Protein AF-0000000082643732 (afdb_homodimer)

pLDDT: mean 85.97, std 18.79, range [29.38, 98.81]

Solvent-accessible surface area (backbone atoms only — not comparable to full-atom values): 14417 Å² total; per-residue (Å²): 129,66,30,34,60,78,52,36,47,62,87,67,73,66,43,39,71,84,38,24,42,28,57,53,26,37,48,25,48,77,60,22,42,59,63,36,44,27,34,55,96,58,24,64,66,32,38,35,37,33,56,30,48,31,45,50,21,45,41,62,70,46,56,50,80,37,49,34,75,76,38,38,44,68,83,76,69,67,41,42,48,77,37,39,45,66,56,52,49,49,50,24,42,75,68,54,42,59,64,32,47,21,36,54,98,62,24,64,59,27,38,37,38,52,24,47,48,32,73,67,34,73,78,56,77,61,54,31,47,36,49,30,48,34,49,42,48,54,65,73,68,128,67,29,35,60,80,51,38,46,63,87,68,70,67,44,40,71,84,39,24,43,27,58,53,25,39,48,25,49,76,60,23,43,58,64,36,43,27,34,56,95,59,24,66,65,32,37,35,39,33,57,31,49,30,46,49,20,46,40,62,69,46,57,52,79,35,49,34,76,77,38,39,43,69,83,76,70,66,42,43,46,77,37,38,46,67,58,51,48,48,50,24,42,74,66,55,44,60,63,31,46,22,36,55,96,62,23,64,60,26,39,36,36,52,23,48,47,29,75,66,29,76,74,54,78,62,52,30,48,37,50,32,49,33,50,41,50,54,65,71,67

Organism: NCBI:txid247480

Secondary structure (DSSP, 8-state):
--BGGGT-B-----B-TT-BHHHHHHHHHHHT-SEEEEEETTEEEEEEEHHHIIIIIGGGT--TTSBGGGTSB-----B-TTSBHHHHHHHHHHHT-SEEEEEETTEEEEEEEHHHHHHHHTT-THHHHHHHHHHHHHHH-/--BGGGT-B-----B-TT-BHHHHHHHHHHHT-SEEEEEETTEEEEEEEHHHIIIIIGGGT--TTSBGGGTSB-----B-TTSBHHHHHHHHHHHT-SEEEEEETTEEEEEEEHHHHHHHHTTSTHHHHHHHHHHHHTTT-

Structure (mmCIF, N/CA/C/O backbone):
data_AF-0000000082643732-model_v1
#
loop_
_entity.id
_entity.type
_entity.pdbx_description
1 polymer 'CBS domain-containing protein'
#
loop_
_atom_site.group_PDB
_atom_site.id
_atom_site.type_symbol
_atom_site.label_atom_id
_atom_site.label_alt_id
_atom_site.label_comp_id
_atom_site.label_asym_id
_atom_site.label_entity_id
_atom_site.label_seq_id
_atom_site.pdbx_PDB_ins_code
_atom_site.Cartn_x
_atom_site.Cartn_y
_atom_site.Cartn_z
_atom_site.occupancy
_atom_site.B_iso_or_equiv
_atom_site.auth_seq_id
_atom_site.auth_comp_id
_atom_site.auth_asym_id
_atom_site.auth_atom_id
_atom_site.pdbx_PDB_model_num
ATOM 1 N N . MET A 1 1 ? 25.172 -16.219 -12.594 1 77.12 1 MET A N 1
ATOM 2 C CA . MET A 1 1 ? 24.234 -15.094 -12.445 1 77.12 1 MET A CA 1
ATOM 3 C C . MET A 1 1 ? 23.109 -15.453 -11.5 1 77.12 1 MET A C 1
ATOM 5 O O . MET A 1 1 ? 22.594 -16.578 -11.523 1 77.12 1 MET A O 1
ATOM 9 N N . GLN A 1 2 ? 22.859 -14.688 -10.508 1 91.88 2 GLN A N 1
ATOM 10 C CA . GLN A 1 2 ? 21.828 -15.008 -9.531 1 91.88 2 GLN A CA 1
ATOM 11 C C . GLN A 1 2 ? 20.438 -14.984 -10.164 1 91.88 2 GLN A C 1
ATOM 13 O O . GLN A 1 2 ? 20.156 -14.125 -11 1 91.88 2 GLN A O 1
ATOM 18 N N . THR A 1 3 ? 19.703 -16.031 -9.922 1 96.12 3 THR A N 1
ATOM 19 C CA . THR A 1 3 ? 18.359 -16.125 -10.492 1 96.12 3 THR A CA 1
ATOM 20 C C . THR A 1 3 ? 17.297 -15.867 -9.422 1 96.12 3 THR A C 1
ATOM 22 O O . THR A 1 3 ? 17.609 -15.797 -8.234 1 96.12 3 THR A O 1
ATOM 25 N N . VAL A 1 4 ? 16.062 -15.703 -9.859 1 96.88 4 VAL A N 1
ATOM 26 C CA . VAL A 1 4 ? 14.914 -15.484 -8.977 1 96.88 4 VAL A CA 1
ATOM 27 C C . VAL A 1 4 ? 14.766 -16.672 -8.023 1 96.88 4 VAL A C 1
ATOM 29 O O . VAL A 1 4 ? 14.453 -16.484 -6.844 1 96.88 4 VAL A O 1
ATOM 32 N N . ARG A 1 5 ? 15.07 -17.797 -8.453 1 96.69 5 ARG A N 1
ATOM 33 C CA . ARG A 1 5 ? 14.992 -19.016 -7.645 1 96.69 5 ARG A CA 1
ATOM 34 C C . ARG A 1 5 ? 15.836 -18.875 -6.383 1 96.69 5 ARG A C 1
ATOM 36 O O . ARG A 1 5 ? 15.461 -19.375 -5.32 1 96.69 5 ARG A O 1
ATOM 43 N N . ASP A 1 6 ? 16.906 -18.234 -6.449 1 95.38 6 ASP A N 1
ATOM 44 C CA . ASP A 1 6 ? 17.891 -18.125 -5.371 1 95.38 6 ASP A CA 1
ATOM 45 C C . ASP A 1 6 ? 17.391 -17.188 -4.273 1 95.38 6 ASP A C 1
ATOM 47 O O . ASP A 1 6 ? 17.891 -17.219 -3.146 1 95.38 6 ASP A O 1
ATOM 51 N N . VAL A 1 7 ? 16.391 -16.328 -4.586 1 94.69 7 VAL A N 1
ATOM 52 C CA . VAL A 1 7 ? 16.125 -15.242 -3.652 1 94.69 7 VAL A CA 1
ATOM 53 C C . VAL A 1 7 ? 14.641 -15.195 -3.318 1 94.69 7 VAL A C 1
ATOM 55 O O . VAL A 1 7 ? 14.234 -14.508 -2.377 1 94.69 7 VAL A O 1
ATOM 58 N N . MET A 1 8 ? 13.852 -15.891 -4.023 1 95.06 8 MET A N 1
ATOM 59 C CA . MET A 1 8 ? 12.406 -15.781 -3.857 1 95.06 8 MET A CA 1
ATOM 60 C C . MET A 1 8 ? 11.961 -16.469 -2.57 1 95.06 8 MET A C 1
ATOM 62 O O . MET A 1 8 ? 12.625 -17.391 -2.088 1 95.06 8 MET A O 1
ATOM 66 N N . ALA A 1 9 ? 10.875 -15.961 -2.029 1 94.06 9 ALA A N 1
ATOM 67 C CA . ALA A 1 9 ? 10.172 -16.703 -0.989 1 94.06 9 ALA A CA 1
ATOM 68 C C . ALA A 1 9 ? 9.32 -17.812 -1.59 1 94.06 9 ALA A C 1
ATOM 70 O O . ALA A 1 9 ? 8.695 -17.641 -2.639 1 94.06 9 ALA A O 1
ATOM 71 N N . THR A 1 10 ? 9.289 -18.969 -0.905 1 94.19 10 THR A N 1
ATOM 72 C CA . THR A 1 10 ? 8.555 -20.109 -1.453 1 94.19 10 THR A CA 1
ATOM 73 C C . THR A 1 10 ? 7.324 -20.422 -0.609 1 94.19 10 THR A C 1
ATOM 75 O O . THR A 1 10 ? 6.445 -21.172 -1.036 1 94.19 10 THR A O 1
ATOM 78 N N . ASN A 1 11 ? 7.223 -19.953 0.551 1 91 11 ASN A N 1
ATOM 79 C CA . ASN A 1 11 ? 6.02 -20.078 1.37 1 91 11 ASN A CA 1
ATOM 80 C C . ASN A 1 11 ? 5.047 -18.922 1.118 1 91 11 ASN A C 1
ATOM 82 O O . ASN A 1 11 ? 5.027 -17.953 1.87 1 91 11 ASN A O 1
ATOM 86 N N . VAL A 1 12 ? 4.27 -19.141 0.094 1 92.12 12 VAL A N 1
ATOM 87 C CA . VAL A 1 12 ? 3.406 -18.047 -0.352 1 92.12 12 VAL A CA 1
ATOM 88 C C . VAL A 1 12 ? 1.979 -18.297 0.133 1 92.12 12 VAL A C 1
ATOM 90 O O . VAL A 1 12 ? 1.403 -19.359 -0.114 1 92.12 12 VAL A O 1
ATOM 93 N N . GLU A 1 13 ? 1.481 -17.406 0.856 1 93.25 13 GLU A N 1
ATOM 94 C CA . GLU A 1 13 ? 0.075 -17.453 1.242 1 93.25 13 GLU A CA 1
ATOM 95 C C . GLU A 1 13 ? -0.828 -17.016 0.093 1 93.25 13 GLU A C 1
ATOM 97 O O . GLU A 1 13 ? -0.576 -15.984 -0.544 1 93.25 13 GLU A O 1
ATOM 102 N N . CYS A 1 14 ? -1.792 -17.844 -0.2 1 96.69 14 CYS A N 1
ATOM 103 C CA . CYS A 1 14 ? -2.688 -17.578 -1.32 1 96.69 14 CYS A CA 1
ATOM 104 C C . CYS A 1 14 ? -4.145 -17.625 -0.875 1 96.69 14 CYS A C 1
ATOM 106 O O . CYS A 1 14 ? -4.453 -18.125 0.208 1 96.69 14 CYS A O 1
ATOM 108 N N . CYS A 1 15 ? -4.98 -17.078 -1.679 1 97.75 15 CYS A N 1
ATOM 109 C CA . CYS A 1 15 ? -6.422 -17.266 -1.613 1 97.75 15 CYS A CA 1
ATOM 110 C C . CYS A 1 15 ? -6.938 -17.969 -2.869 1 97.75 15 CYS A C 1
ATOM 112 O O . CYS A 1 15 ? -6.195 -18.141 -3.836 1 97.75 15 CYS A O 1
ATOM 114 N N . THR A 1 16 ? -8.133 -18.438 -2.809 1 97.56 16 THR A N 1
ATOM 115 C CA . THR A 1 16 ? -8.789 -19.078 -3.951 1 97.56 16 THR A CA 1
ATOM 116 C C . THR A 1 16 ? -9.945 -18.219 -4.449 1 97.56 16 THR A C 1
ATOM 118 O O . THR A 1 16 ? -10.367 -17.281 -3.773 1 97.56 16 THR A O 1
ATOM 121 N N . PRO A 1 17 ? -10.453 -18.531 -5.66 1 96.94 17 PRO A N 1
ATOM 122 C CA . PRO A 1 17 ? -11.586 -17.75 -6.176 1 96.94 17 PRO A CA 1
ATOM 123 C C . PRO A 1 17 ? -12.828 -17.875 -5.297 1 96.94 17 PRO A C 1
ATOM 125 O O . PRO A 1 17 ? -13.789 -17.109 -5.469 1 96.94 17 PRO A O 1
ATOM 128 N N . LEU A 1 18 ? -12.859 -18.766 -4.359 1 97.06 18 LEU A N 1
ATOM 129 C CA . LEU A 1 18 ? -14.008 -18.969 -3.482 1 97.06 18 LEU A CA 1
ATOM 130 C C . LEU A 1 18 ? -13.945 -18.031 -2.279 1 97.06 18 LEU A C 1
ATOM 132 O O . LEU A 1 18 ? -14.93 -17.875 -1.562 1 97.06 18 LEU A O 1
ATOM 136 N N . ASP A 1 19 ? -12.828 -17.531 -2.055 1 97.88 19 ASP A N 1
ATOM 137 C CA . ASP A 1 19 ? -12.688 -16.578 -0.958 1 97.88 19 ASP A CA 1
ATOM 138 C C . ASP A 1 19 ? -13.383 -15.258 -1.285 1 97.88 19 ASP A C 1
ATOM 140 O O . ASP A 1 19 ? -13.656 -14.969 -2.451 1 97.88 19 ASP A O 1
ATOM 144 N N . ASN A 1 20 ? -13.719 -14.508 -0.239 1 98.31 20 ASN A N 1
ATOM 145 C CA . ASN A 1 20 ? -14.312 -13.188 -0.432 1 98.31 20 ASN A CA 1
ATOM 146 C C . ASN A 1 20 ? -13.391 -12.078 0.06 1 98.31 20 ASN A C 1
ATOM 148 O O . ASN A 1 20 ? -12.305 -12.352 0.577 1 98.31 20 ASN A O 1
ATOM 152 N N . VAL A 1 21 ? -13.766 -10.859 -0.136 1 98.44 21 VAL A N 1
ATOM 153 C CA . VAL A 1 21 ? -12.969 -9.664 0.141 1 98.44 21 VAL A CA 1
ATOM 154 C C . VAL A 1 21 ? -12.594 -9.625 1.62 1 98.44 21 VAL A C 1
ATOM 156 O O . VAL A 1 21 ? -11.445 -9.328 1.967 1 98.44 21 VAL A O 1
ATOM 159 N N . TYR A 1 22 ? -13.492 -10 2.518 1 98.81 22 TYR A N 1
ATOM 160 C CA . TYR A 1 22 ? -13.234 -10.016 3.953 1 98.81 22 TYR A CA 1
ATOM 161 C C . TYR A 1 22 ? -12.148 -11.023 4.305 1 98.81 22 TYR A C 1
ATOM 163 O O . TYR A 1 22 ? -11.227 -10.719 5.059 1 98.81 22 TYR A O 1
ATOM 171 N N . GLU A 1 23 ? -12.219 -12.141 3.725 1 98.38 23 GLU A N 1
ATOM 172 C CA . GLU A 1 23 ? -11.258 -13.195 4.02 1 98.38 23 GLU A CA 1
ATOM 173 C C . GLU A 1 23 ? -9.852 -12.805 3.57 1 98.38 23 GLU A C 1
ATOM 175 O O . GLU A 1 23 ? -8.875 -13.094 4.262 1 98.38 23 GLU A O 1
ATOM 180 N N . VAL A 1 24 ? -9.781 -12.195 2.408 1 98.44 24 VAL A N 1
ATOM 181 C CA . VAL A 1 24 ? -8.484 -11.734 1.915 1 98.44 24 VAL A CA 1
ATOM 182 C C . VAL A 1 24 ? -7.922 -10.672 2.859 1 98.44 24 VAL A C 1
ATOM 184 O O . VAL A 1 24 ? -6.742 -10.711 3.213 1 98.44 24 VAL A O 1
ATOM 187 N N . ALA A 1 25 ? -8.75 -9.758 3.289 1 98.69 25 ALA A N 1
ATOM 188 C CA . ALA A 1 25 ? -8.32 -8.695 4.191 1 98.69 25 ALA A CA 1
ATOM 189 C C . ALA A 1 25 ? -7.836 -9.266 5.523 1 98.69 25 ALA A C 1
ATOM 191 O O . ALA A 1 25 ? -6.84 -8.797 6.082 1 98.69 25 ALA A O 1
ATOM 192 N N . VAL A 1 26 ? -8.523 -10.25 6.016 1 98.69 26 VAL A N 1
ATOM 193 C CA . VAL A 1 26 ? -8.141 -10.906 7.266 1 98.69 26 VAL A CA 1
ATOM 194 C C . VAL A 1 26 ? -6.77 -11.562 7.102 1 98.69 26 VAL A C 1
ATOM 196 O O . VAL A 1 26 ? -5.91 -11.438 7.977 1 98.69 26 VAL A O 1
ATOM 199 N N . LYS A 1 27 ? -6.586 -12.195 6.027 1 97.88 27 LYS A N 1
ATOM 200 C CA . LYS A 1 27 ? -5.297 -12.836 5.758 1 97.88 27 LYS A CA 1
ATOM 201 C C . LYS A 1 27 ? -4.18 -11.797 5.672 1 97.88 27 LYS A C 1
ATOM 203 O O . LYS A 1 27 ? -3.088 -12.016 6.199 1 97.88 27 LYS A O 1
ATOM 208 N N . MET A 1 28 ? -4.453 -10.711 5.012 1 97 28 MET A N 1
ATOM 209 C CA . MET A 1 28 ? -3.469 -9.633 4.934 1 97 28 MET A CA 1
ATOM 210 C C . MET A 1 28 ? -3.102 -9.125 6.324 1 97 28 MET A C 1
ATOM 212 O O . MET A 1 28 ? -1.927 -8.906 6.617 1 97 28 MET A O 1
ATOM 216 N N . ARG A 1 29 ? -4.086 -8.938 7.102 1 97.31 29 ARG A N 1
ATOM 217 C CA . ARG A 1 29 ? -3.855 -8.469 8.469 1 97.31 29 ARG A CA 1
ATOM 218 C C . ARG A 1 29 ? -3.033 -9.484 9.258 1 97.31 29 ARG A C 1
ATOM 220 O O . ARG A 1 29 ? -2.006 -9.133 9.844 1 97.31 29 ARG A O 1
ATOM 227 N N . ASP A 1 30 ? -3.463 -10.703 9.234 1 97.31 30 ASP A N 1
ATOM 228 C CA . ASP A 1 30 ? -2.879 -11.734 10.086 1 97.31 30 ASP A CA 1
ATOM 229 C C . ASP A 1 30 ? -1.445 -12.047 9.664 1 97.31 30 ASP A C 1
ATOM 231 O O . ASP A 1 30 ? -0.6 -12.359 10.5 1 97.31 30 ASP A O 1
ATOM 235 N N . LEU A 1 31 ? -1.157 -11.977 8.406 1 94.12 31 LEU A N 1
ATOM 236 C CA . LEU A 1 31 ? 0.159 -12.32 7.879 1 94.12 31 LEU A CA 1
ATOM 237 C C . LEU A 1 31 ? 1.019 -11.07 7.707 1 94.12 31 LEU A C 1
ATOM 239 O O . LEU A 1 31 ? 2.201 -11.164 7.371 1 94.12 31 LEU A O 1
ATOM 243 N N . ASN A 1 32 ? 0.422 -9.961 7.84 1 92.81 32 ASN A N 1
ATOM 244 C CA . ASN A 1 32 ? 1.087 -8.68 7.652 1 92.81 32 ASN A CA 1
ATOM 245 C C . ASN A 1 32 ? 1.696 -8.555 6.258 1 92.81 32 ASN A C 1
ATOM 247 O O . ASN A 1 32 ? 2.879 -8.242 6.121 1 92.81 32 ASN A O 1
ATOM 251 N N . VAL A 1 33 ? 0.843 -8.805 5.266 1 90.38 33 VAL A N 1
ATOM 252 C CA . VAL A 1 33 ? 1.221 -8.648 3.863 1 90.38 33 VAL A CA 1
ATOM 253 C C . VAL A 1 33 ? 0.203 -7.762 3.148 1 90.38 33 VAL A C 1
ATOM 255 O O . VAL A 1 33 ? -0.958 -7.688 3.557 1 90.38 33 VAL A O 1
ATOM 258 N N . GLY A 1 34 ? 0.669 -7.117 2.078 1 92.25 34 GLY A N 1
ATOM 259 C CA . GLY A 1 34 ? -0.208 -6.211 1.354 1 92.25 34 GLY A CA 1
ATOM 260 C C . GLY A 1 34 ? -0.595 -6.727 -0.019 1 92.25 34 GLY A C 1
ATOM 261 O O . GLY A 1 34 ? -1.17 -5.992 -0.825 1 92.25 34 GLY A O 1
ATOM 262 N N . ALA A 1 35 ? -0.201 -7.957 -0.302 1 92.94 35 ALA A N 1
ATOM 263 C CA . ALA A 1 35 ? -0.51 -8.586 -1.584 1 92.94 35 ALA A CA 1
ATOM 264 C C . ALA A 1 35 ? -0.729 -10.086 -1.42 1 92.94 35 ALA A C 1
ATOM 266 O O . ALA A 1 35 ? 0.044 -10.758 -0.736 1 92.94 35 ALA A O 1
ATOM 267 N N . ILE A 1 36 ? -1.813 -10.555 -2.029 1 95.94 36 ILE A N 1
ATOM 268 C CA . ILE A 1 36 ? -2.141 -11.977 -1.946 1 95.94 36 ILE A CA 1
ATOM 269 C C . ILE A 1 36 ? -2.449 -12.516 -3.34 1 95.94 36 ILE A C 1
ATOM 271 O O . ILE A 1 36 ? -3.297 -11.969 -4.051 1 95.94 36 ILE A O 1
ATOM 275 N N . PRO A 1 37 ? -1.696 -13.531 -3.799 1 96.44 37 PRO A N 1
ATOM 276 C CA . PRO A 1 37 ? -2.064 -14.195 -5.051 1 96.44 37 PRO A CA 1
ATOM 277 C C . PRO A 1 37 ? -3.359 -15 -4.934 1 96.44 37 PRO A C 1
ATOM 279 O O . PRO A 1 37 ? -3.66 -15.531 -3.865 1 96.44 37 PRO A O 1
ATOM 282 N N . ILE A 1 38 ? -4.113 -15.047 -6.008 1 97.38 38 ILE A N 1
ATOM 283 C CA . ILE A 1 38 ? -5.293 -15.898 -6.125 1 97.38 38 ILE A CA 1
ATOM 284 C C . ILE A 1 38 ? -4.969 -17.109 -6.988 1 97.38 38 ILE A C 1
ATOM 286 O O . ILE A 1 38 ? -4.574 -16.969 -8.148 1 97.38 38 ILE A O 1
ATOM 290 N N . VAL A 1 39 ? -5.125 -18.25 -6.387 1 97 39 VAL A N 1
ATOM 291 C CA . VAL A 1 39 ? -4.699 -19.484 -7.035 1 97 39 VAL A CA 1
ATOM 292 C C . VAL A 1 39 ? -5.875 -20.453 -7.113 1 97 39 VAL A C 1
ATOM 294 O O . VAL A 1 39 ? -6.645 -20.594 -6.16 1 97 39 VAL A O 1
ATOM 297 N N . GLU A 1 40 ? -6.047 -21.031 -8.242 1 95.88 40 GLU A N 1
ATOM 298 C CA . GLU A 1 40 ? -7.031 -22.078 -8.469 1 95.88 40 GLU A CA 1
ATOM 299 C C . GLU A 1 40 ? -6.371 -23.344 -9.031 1 95.88 40 GLU A C 1
ATOM 301 O O . GLU A 1 40 ? -5.793 -23.312 -10.117 1 95.88 40 GLU A O 1
ATOM 306 N N . ASN A 1 41 ? -6.441 -24.422 -8.297 1 92.5 41 ASN A N 1
ATOM 307 C CA . ASN A 1 41 ? -5.848 -25.688 -8.711 1 92.5 41 ASN A CA 1
ATOM 308 C C . ASN A 1 41 ? -4.363 -25.531 -9.039 1 92.5 41 ASN A C 1
ATOM 310 O O . ASN A 1 41 ? -3.898 -26 -10.07 1 92.5 41 ASN A O 1
ATOM 314 N N . GLY A 1 42 ? -3.68 -24.688 -8.234 1 90.75 42 GLY A N 1
ATOM 315 C CA . GLY A 1 42 ? -2.242 -24.516 -8.375 1 90.75 42 GLY A CA 1
ATOM 316 C C . GLY A 1 42 ? -1.872 -23.453 -9.391 1 90.75 42 GLY A C 1
ATOM 317 O O . GLY A 1 42 ? -0.708 -23.047 -9.484 1 90.75 42 GLY A O 1
ATOM 318 N N . GLN A 1 43 ? -2.863 -23.031 -10.117 1 94.56 43 GLN A N 1
ATOM 319 C CA . GLN A 1 43 ? -2.607 -22.031 -11.156 1 94.56 43 GLN A CA 1
ATOM 320 C C . GLN A 1 43 ? -2.861 -20.625 -10.648 1 94.56 43 GLN A C 1
ATOM 322 O O . GLN A 1 43 ? -3.875 -20.359 -9.992 1 94.56 43 GLN A O 1
ATOM 327 N N . LEU A 1 44 ? -1.912 -19.781 -10.93 1 95.75 44 LEU A N 1
ATOM 328 C CA . LEU A 1 44 ? -2.092 -18.375 -10.586 1 95.75 44 LEU A CA 1
ATOM 329 C C . LEU A 1 44 ? -3.121 -17.719 -11.508 1 95.75 44 LEU A C 1
ATOM 331 O O . LEU A 1 44 ? -2.926 -17.656 -12.719 1 95.75 44 LEU A O 1
ATOM 335 N N . ILE A 1 45 ? -4.207 -17.203 -10.953 1 95.06 45 ILE A N 1
ATOM 336 C CA . ILE A 1 45 ? -5.238 -16.641 -11.828 1 95.06 45 ILE A CA 1
ATOM 337 C C . ILE A 1 45 ? -5.418 -15.156 -11.539 1 95.06 45 ILE A C 1
ATOM 339 O O . ILE A 1 45 ? -6.141 -14.461 -12.258 1 95.06 45 ILE A O 1
ATOM 343 N N . GLY A 1 46 ? -4.824 -14.625 -10.477 1 94.94 46 GLY A N 1
ATOM 344 C CA . GLY A 1 46 ? -4.938 -13.211 -10.148 1 94.94 46 GLY A CA 1
ATOM 345 C C . GLY A 1 46 ? -4.105 -12.805 -8.945 1 94.94 46 GLY A C 1
ATOM 346 O O . GLY A 1 46 ? -3.383 -13.633 -8.383 1 94.94 46 GLY A O 1
ATOM 347 N N . MET A 1 47 ? -4.137 -11.531 -8.672 1 94.75 47 MET A N 1
ATOM 348 C CA . MET A 1 47 ? -3.494 -10.93 -7.508 1 94.75 47 MET A CA 1
ATOM 349 C C . MET A 1 47 ? -4.359 -9.82 -6.918 1 94.75 47 MET A C 1
ATOM 351 O O . MET A 1 47 ? -5.059 -9.117 -7.648 1 94.75 47 MET A O 1
ATOM 355 N N . ILE A 1 48 ? -4.312 -9.727 -5.594 1 96.31 48 ILE A N 1
ATOM 356 C CA . ILE A 1 48 ? -5.004 -8.641 -4.914 1 96.31 48 ILE A CA 1
ATOM 357 C C . ILE A 1 48 ? -4.035 -7.906 -3.992 1 96.31 48 ILE A C 1
ATOM 359 O O . ILE A 1 48 ? -3.318 -8.531 -3.209 1 96.31 48 ILE A O 1
ATOM 363 N N . THR A 1 49 ? -3.932 -6.613 -4.152 1 93.56 49 THR A N 1
ATOM 364 C CA . THR A 1 49 ? -3.18 -5.781 -3.221 1 93.56 49 THR A CA 1
ATOM 365 C C . THR A 1 49 ? -4.121 -5.047 -2.271 1 93.56 49 THR A C 1
ATOM 367 O O . THR A 1 49 ? -5.336 -5.031 -2.482 1 93.56 49 THR A O 1
ATOM 370 N N . ASP A 1 50 ? -3.523 -4.492 -1.181 1 95.62 50 ASP A N 1
ATOM 371 C CA . ASP A 1 50 ? -4.344 -3.666 -0.297 1 95.62 50 ASP A CA 1
ATOM 372 C C . ASP A 1 50 ? -4.992 -2.518 -1.063 1 95.62 50 ASP A C 1
ATOM 374 O O . ASP A 1 50 ? -6.172 -2.217 -0.858 1 95.62 50 ASP A O 1
ATOM 378 N N . ARG A 1 51 ? -4.289 -1.987 -2.043 1 94 51 ARG A N 1
ATOM 379 C CA . ARG A 1 51 ? -4.848 -0.909 -2.85 1 94 51 ARG A CA 1
ATOM 380 C C . ARG A 1 51 ? -6.043 -1.396 -3.662 1 94 51 ARG A C 1
ATOM 382 O O . ARG A 1 51 ? -7.023 -0.668 -3.828 1 94 51 ARG A O 1
ATOM 389 N N . ASP A 1 52 ? -6.008 -2.559 -4.156 1 95.81 52 ASP A N 1
ATOM 390 C CA . ASP A 1 52 ? -7.125 -3.121 -4.906 1 95.81 52 ASP A CA 1
ATOM 391 C C . ASP A 1 52 ? -8.391 -3.164 -4.055 1 95.81 52 ASP A C 1
ATOM 393 O O . ASP A 1 52 ? -9.477 -2.816 -4.523 1 95.81 52 ASP A O 1
ATOM 397 N N . LEU A 1 53 ? -8.234 -3.637 -2.832 1 98.25 53 LEU A N 1
ATOM 398 C CA . LEU A 1 53 ? -9.383 -3.752 -1.94 1 98.25 53 LEU A CA 1
ATOM 399 C C . LEU A 1 53 ? -9.992 -2.381 -1.657 1 98.25 53 LEU A C 1
ATOM 401 O O . LEU A 1 53 ? -11.203 -2.26 -1.495 1 98.25 53 LEU A O 1
ATOM 405 N N . VAL A 1 54 ? -9.125 -1.405 -1.626 1 98.25 54 VAL A N 1
ATOM 406 C CA . VAL A 1 54 ? -9.594 -0.056 -1.333 1 98.25 54 VAL A CA 1
ATOM 407 C C . VAL A 1 54 ? -10.258 0.542 -2.572 1 98.25 54 VAL A C 1
ATOM 409 O O . VAL A 1 54 ? -11.398 1.013 -2.51 1 98.25 54 VAL A O 1
ATOM 412 N N . VAL A 1 55 ? -9.633 0.474 -3.725 1 97.94 55 VAL A N 1
ATOM 413 C CA . VAL A 1 55 ? -10.055 1.201 -4.914 1 97.94 55 VAL A CA 1
ATOM 414 C C . VAL A 1 55 ? -11.18 0.438 -5.609 1 97.94 55 VAL A C 1
ATOM 416 O O . VAL A 1 55 ? -12.109 1.043 -6.148 1 97.94 55 VAL A O 1
ATOM 419 N N . ARG A 1 56 ? -11.141 -0.829 -5.559 1 97.75 56 ARG A N 1
ATOM 420 C CA . ARG A 1 56 ? -12.148 -1.619 -6.262 1 97.75 56 ARG A CA 1
ATOM 421 C C . ARG A 1 56 ? -13.133 -2.244 -5.281 1 97.75 56 ARG A C 1
ATOM 423 O O . ARG A 1 56 ? -14.164 -2.791 -5.688 1 97.75 56 ARG A O 1
ATOM 430 N N . GLY A 1 57 ? -12.82 -2.246 -4.012 1 98.06 57 GLY A N 1
ATOM 431 C CA . GLY A 1 57 ? -13.719 -2.742 -2.98 1 98.06 57 GLY A CA 1
ATOM 432 C C . GLY A 1 57 ? -14.5 -1.639 -2.287 1 98.06 57 GLY A C 1
ATOM 433 O O . GLY A 1 57 ? -15.633 -1.348 -2.656 1 98.06 57 GLY A O 1
ATOM 434 N N . ILE A 1 58 ? -13.812 -0.949 -1.369 1 98.56 58 ILE A N 1
ATOM 435 C CA . ILE A 1 58 ? -14.469 0.058 -0.541 1 98.56 58 ILE A CA 1
ATOM 436 C C . ILE A 1 58 ? -15.008 1.182 -1.423 1 98.56 58 ILE A C 1
ATOM 438 O O . ILE A 1 58 ? -16.172 1.552 -1.319 1 98.56 58 ILE A O 1
ATOM 442 N N . ALA A 1 59 ? -14.203 1.729 -2.312 1 98.56 59 ALA A N 1
ATOM 443 C CA . ALA A 1 59 ? -14.57 2.898 -3.105 1 98.56 59 ALA A CA 1
ATOM 444 C C . ALA A 1 59 ? -15.711 2.57 -4.07 1 98.56 59 ALA A C 1
ATOM 446 O O . ALA A 1 59 ? -16.422 3.469 -4.535 1 98.56 59 ALA A O 1
ATOM 447 N N . GLU A 1 60 ? -15.875 1.324 -4.355 1 98.19 60 GLU A N 1
ATOM 448 C CA . GLU A 1 60 ? -16.938 0.897 -5.258 1 98.19 60 GLU A CA 1
ATOM 449 C C . GLU A 1 60 ? -18.125 0.33 -4.477 1 98.19 60 GLU A C 1
ATOM 451 O O . GLU A 1 60 ? -19.031 -0.27 -5.062 1 98.19 60 GLU A O 1
ATOM 456 N N . LYS A 1 61 ? -18.094 0.417 -3.195 1 97.75 61 LYS A N 1
ATOM 457 C CA . LYS A 1 61 ? -19.156 0.021 -2.285 1 97.75 61 LYS A CA 1
ATOM 458 C C . LYS A 1 61 ? -19.422 -1.48 -2.363 1 97.75 61 LYS A C 1
ATOM 460 O O . LYS A 1 61 ? -20.578 -1.92 -2.293 1 97.75 61 LYS A O 1
ATOM 465 N N . ARG A 1 62 ? -18.453 -2.236 -2.566 1 97.31 62 ARG A N 1
ATOM 466 C CA . ARG A 1 62 ? -18.562 -3.689 -2.502 1 97.31 62 ARG A CA 1
ATOM 467 C C . ARG A 1 62 ? -18.453 -4.184 -1.064 1 97.31 62 ARG A C 1
ATOM 469 O O . ARG A 1 62 ? -17.5 -3.828 -0.356 1 97.31 62 ARG A O 1
ATOM 476 N N . PRO A 1 63 ? -19.391 -5 -0.665 1 96.19 63 PRO A N 1
ATOM 477 C CA . PRO A 1 63 ? -19.297 -5.527 0.699 1 96.19 63 PRO A CA 1
ATOM 478 C C . PRO A 1 63 ? -18.156 -6.539 0.862 1 96.19 63 PRO A C 1
ATOM 480 O O . PRO A 1 63 ? -17.641 -7.055 -0.131 1 96.19 63 PRO A O 1
ATOM 483 N N . GLY A 1 64 ? -17.812 -6.82 2.16 1 96.94 64 GLY A N 1
ATOM 484 C CA . GLY A 1 64 ? -16.781 -7.805 2.467 1 96.94 64 GLY A CA 1
ATOM 485 C C . GLY A 1 64 ? -17.109 -9.188 1.942 1 96.94 64 GLY A C 1
ATOM 486 O O . GLY A 1 64 ? -16.219 -10.023 1.765 1 96.94 64 GLY A O 1
ATOM 487 N N . SER A 1 65 ? -18.375 -9.445 1.635 1 97.44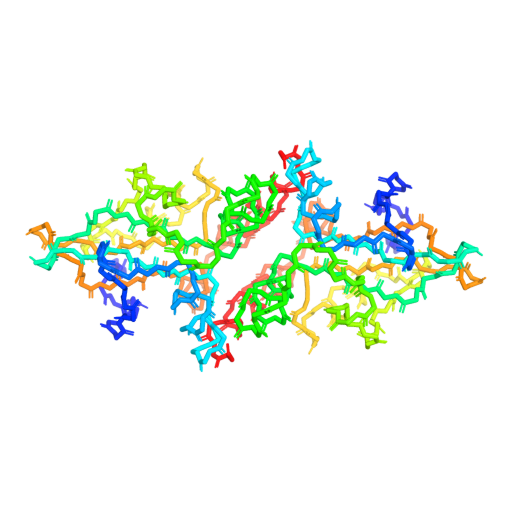 65 SER A N 1
ATOM 488 C CA . SER A 1 65 ? -18.828 -10.75 1.164 1 97.44 65 SER A CA 1
ATOM 489 C C . SER A 1 65 ? -18.656 -10.875 -0.346 1 97.44 65 SER A C 1
ATOM 491 O O . SER A 1 65 ? -18.891 -11.945 -0.911 1 97.44 65 SER A O 1
ATOM 493 N N . SER A 1 66 ? -18.172 -9.852 -1.018 1 97.5 66 SER A N 1
ATOM 494 C CA . SER A 1 66 ? -17.953 -9.914 -2.459 1 97.5 66 SER A CA 1
ATOM 495 C C . SER A 1 66 ? -16.844 -10.914 -2.805 1 97.5 66 SER A C 1
ATOM 497 O O . SER A 1 66 ? -15.875 -11.062 -2.061 1 97.5 66 SER A O 1
ATOM 499 N N . GLN A 1 67 ? -16.969 -11.516 -3.965 1 97.31 67 GLN A N 1
ATOM 500 C CA . GLN A 1 67 ? -15.961 -12.461 -4.426 1 97.31 67 GLN A CA 1
ATOM 501 C C . GLN A 1 67 ? -14.656 -11.734 -4.781 1 97.31 67 GLN A C 1
ATOM 503 O O . GLN A 1 67 ? -14.688 -10.625 -5.32 1 97.31 67 GLN A O 1
ATOM 508 N N . VAL A 1 68 ? -13.586 -12.43 -4.551 1 97.44 68 VAL A N 1
ATOM 509 C CA . VAL A 1 68 ? -12.289 -11.82 -4.816 1 97.44 68 VAL A CA 1
ATOM 510 C C . VAL A 1 68 ? -12.125 -11.57 -6.312 1 97.44 68 VAL A C 1
ATOM 512 O O . VAL A 1 68 ? -11.398 -10.664 -6.727 1 97.44 68 VAL A O 1
ATOM 515 N N . THR A 1 69 ? -12.805 -12.344 -7.164 1 96.06 69 THR A N 1
ATOM 516 C CA . THR A 1 69 ? -12.68 -12.219 -8.609 1 96.06 69 THR A CA 1
ATOM 517 C C . THR A 1 69 ? -13.219 -10.875 -9.086 1 96.06 69 THR A C 1
ATOM 519 O O . THR A 1 69 ? -12.922 -10.43 -10.195 1 96.06 69 THR A O 1
ATOM 522 N N . GLU A 1 70 ? -13.984 -10.156 -8.258 1 96.06 70 GLU A N 1
ATOM 523 C CA . GLU A 1 70 ? -14.539 -8.844 -8.586 1 96.06 70 GLU A CA 1
ATOM 524 C C . GLU A 1 70 ? -13.523 -7.738 -8.336 1 96.06 70 GLU A C 1
ATOM 526 O O . GLU A 1 70 ? -13.695 -6.613 -8.805 1 96.06 70 GLU A O 1
ATOM 531 N N . VAL A 1 71 ? -12.445 -8.07 -7.578 1 97.12 71 VAL A N 1
ATOM 532 C CA . VAL A 1 71 ? -11.547 -6.992 -7.172 1 97.12 71 VAL A CA 1
ATOM 533 C C . VAL A 1 71 ? -10.117 -7.34 -7.566 1 97.12 71 VAL A C 1
ATOM 535 O O . VAL A 1 71 ? -9.227 -6.488 -7.5 1 97.12 71 VAL A O 1
ATOM 538 N N . MET A 1 72 ? -9.859 -8.539 -7.941 1 95.75 72 MET A N 1
ATOM 539 C CA . MET A 1 72 ? -8.484 -8.945 -8.242 1 95.75 72 MET A CA 1
ATOM 540 C C . MET A 1 72 ? -8.062 -8.438 -9.617 1 95.75 72 MET A C 1
ATOM 542 O O . MET A 1 72 ? -8.906 -8.156 -10.469 1 95.75 72 MET A O 1
ATOM 546 N N . SER A 1 73 ? -6.758 -8.203 -9.766 1 90.62 73 SER A N 1
ATOM 547 C CA . SER A 1 73 ? -6.215 -7.941 -11.094 1 90.62 73 SER A CA 1
ATOM 548 C C . SER A 1 73 ? -5.949 -9.234 -11.852 1 90.62 73 SER A C 1
ATOM 550 O O . SER A 1 73 ? -5.465 -10.211 -11.281 1 90.62 73 SER A O 1
ATOM 552 N N . GLU A 1 74 ? -6.289 -9.219 -13.102 1 84.81 74 GLU A N 1
ATOM 553 C CA . GLU A 1 74 ? -6.035 -10.375 -13.961 1 84.81 74 GLU A CA 1
ATOM 554 C C . GLU A 1 74 ? -4.832 -10.141 -14.867 1 84.81 74 GLU A C 1
ATOM 556 O O . GLU A 1 74 ? -4.395 -11.055 -15.57 1 84.81 74 GLU A O 1
ATOM 561 N N . HIS A 1 75 ? -4.402 -8.945 -14.914 1 83.62 75 HIS A N 1
ATOM 562 C CA . HIS A 1 75 ? -3.164 -8.664 -15.633 1 83.62 75 HIS A CA 1
ATOM 563 C C . HIS A 1 75 ? -1.945 -8.977 -14.766 1 83.62 75 HIS A C 1
ATOM 565 O O . HIS A 1 75 ? -1.522 -8.141 -13.961 1 83.62 75 HIS A O 1
ATOM 571 N N . LEU A 1 76 ? -1.445 -10.172 -15.031 1 89 76 LEU A N 1
ATOM 572 C CA . LEU A 1 76 ? -0.389 -10.688 -14.164 1 89 76 LEU A CA 1
ATOM 573 C C . LEU A 1 76 ? 0.977 -10.531 -14.828 1 89 76 LEU A C 1
ATOM 575 O O . LEU A 1 76 ? 1.155 -10.898 -15.992 1 89 76 LEU A O 1
ATOM 579 N N . ILE A 1 77 ? 1.803 -9.859 -14.219 1 93.31 77 ILE A N 1
ATOM 580 C CA . ILE A 1 77 ? 3.217 -9.883 -14.57 1 93.31 77 ILE A CA 1
ATOM 581 C C . ILE A 1 77 ? 3.947 -10.914 -13.719 1 93.31 77 ILE A C 1
ATOM 583 O O . ILE A 1 77 ? 3.914 -10.844 -12.484 1 93.31 77 ILE A O 1
ATOM 587 N N . THR A 1 78 ? 4.434 -11.93 -14.375 1 96.5 78 THR A N 1
ATOM 588 C CA . THR A 1 78 ? 5.113 -13 -13.664 1 96.5 78 THR A CA 1
ATOM 589 C C . THR A 1 78 ? 6.516 -13.219 -14.227 1 96.5 78 THR A C 1
ATOM 591 O O . THR A 1 78 ? 6.844 -12.719 -15.305 1 96.5 78 THR A O 1
ATOM 594 N N . VAL A 1 79 ? 7.27 -13.914 -13.453 1 97.19 79 VAL A N 1
ATOM 595 C CA . VAL A 1 79 ? 8.586 -14.328 -13.922 1 97.19 79 VAL A CA 1
ATOM 596 C C . VAL A 1 79 ? 8.781 -15.82 -13.656 1 97.19 79 VAL A C 1
ATOM 598 O O . VAL A 1 79 ? 8.062 -16.422 -12.852 1 97.19 79 VAL A O 1
ATOM 601 N N . SER A 1 80 ? 9.75 -16.422 -14.375 1 97.81 80 SER A N 1
ATOM 602 C CA . SER A 1 80 ? 10.172 -17.781 -14.109 1 97.81 80 SER A CA 1
ATOM 603 C C . SER A 1 80 ? 11.242 -17.828 -13.016 1 97.81 80 SER A C 1
ATOM 605 O O . SER A 1 80 ? 11.977 -16.859 -12.82 1 97.81 80 SER A O 1
ATOM 607 N N . PRO A 1 81 ? 11.328 -19.016 -12.336 1 97.5 81 PRO A N 1
ATOM 608 C CA . PRO A 1 81 ? 12.414 -19.125 -11.359 1 97.5 81 PRO A CA 1
ATOM 609 C C . PRO A 1 81 ? 13.789 -18.969 -11.984 1 97.5 81 PRO A C 1
ATOM 611 O O . PRO A 1 81 ? 14.758 -18.641 -11.289 1 97.5 81 PRO A O 1
ATOM 614 N N . ASP A 1 82 ? 13.891 -19.109 -13.25 1 97.56 82 ASP A N 1
ATOM 615 C CA . ASP A 1 82 ? 15.18 -19.062 -13.93 1 97.56 82 ASP A CA 1
ATOM 616 C C . ASP A 1 82 ? 15.508 -17.641 -14.391 1 97.56 82 ASP A C 1
ATOM 618 O O . ASP A 1 82 ? 16.625 -17.375 -14.859 1 97.56 82 ASP A O 1
ATOM 622 N N . THR A 1 83 ? 14.523 -16.75 -14.305 1 96.44 83 THR A N 1
ATOM 623 C CA . THR A 1 83 ? 14.758 -15.352 -14.648 1 96.44 83 THR A CA 1
ATOM 624 C C . THR A 1 83 ? 15.883 -14.766 -13.797 1 96.44 83 THR A C 1
ATOM 626 O O . THR A 1 83 ? 15.984 -15.062 -12.602 1 96.44 83 THR A O 1
ATOM 629 N N . SER A 1 84 ? 16.719 -13.938 -14.43 1 95.62 84 SER A N 1
ATOM 630 C CA . SER A 1 84 ? 17.781 -13.297 -13.656 1 95.62 84 SER A CA 1
ATOM 631 C C . SER A 1 84 ? 17.203 -12.25 -12.703 1 95.62 84 SER A C 1
ATOM 633 O O . SER A 1 84 ? 16.156 -11.664 -12.977 1 95.62 84 SER A O 1
ATOM 635 N N . VAL A 1 85 ? 17.922 -12.008 -11.664 1 93.69 85 VAL A N 1
ATOM 636 C CA . VAL A 1 85 ? 17.531 -10.992 -10.695 1 93.69 85 VAL A CA 1
ATOM 637 C C . VAL A 1 85 ? 17.469 -9.625 -11.367 1 93.69 85 VAL A C 1
ATOM 639 O O . VAL A 1 85 ? 16.578 -8.828 -11.078 1 93.69 85 VAL A O 1
ATOM 642 N N . GLU A 1 86 ? 18.359 -9.398 -12.289 1 91.06 86 GLU A N 1
ATOM 643 C CA . GLU A 1 86 ? 18.391 -8.133 -13.016 1 91.06 86 GLU A CA 1
ATOM 644 C C . GLU A 1 86 ? 17.141 -7.949 -13.867 1 91.06 86 GLU A C 1
ATOM 646 O O . GLU A 1 86 ? 16.531 -6.875 -13.867 1 91.06 86 GLU A O 1
ATOM 651 N N . GLU A 1 87 ? 16.812 -9 -14.57 1 93.12 87 GLU A N 1
ATOM 652 C CA . GLU A 1 87 ? 15.617 -8.938 -15.406 1 93.12 87 GLU A CA 1
ATOM 653 C C . GLU A 1 87 ? 14.367 -8.734 -14.555 1 93.12 87 GLU A C 1
ATOM 655 O O . GLU A 1 87 ? 13.469 -7.984 -14.945 1 93.12 87 GLU A O 1
ATOM 660 N N . ALA A 1 88 ? 14.328 -9.414 -13.445 1 94.5 88 ALA A N 1
ATOM 661 C CA . ALA A 1 88 ? 13.195 -9.25 -12.531 1 94.5 88 ALA A CA 1
ATOM 662 C C . ALA A 1 88 ? 13.078 -7.805 -12.055 1 94.5 88 ALA A C 1
ATOM 664 O O . ALA A 1 88 ? 11.984 -7.23 -12.062 1 94.5 88 ALA A O 1
ATOM 665 N N . ALA A 1 89 ? 14.164 -7.207 -11.742 1 89.31 89 ALA A N 1
ATOM 666 C CA . ALA A 1 89 ? 14.18 -5.816 -11.305 1 89.31 89 ALA A CA 1
ATOM 667 C C . ALA A 1 89 ? 13.703 -4.883 -12.414 1 89.31 89 ALA A C 1
ATOM 669 O O . ALA A 1 89 ? 12.969 -3.928 -12.156 1 89.31 89 ALA A O 1
ATOM 670 N N . GLU A 1 90 ? 14.094 -5.188 -13.609 1 89.69 90 GLU A N 1
ATOM 671 C CA . GLU A 1 90 ? 13.672 -4.395 -14.758 1 89.69 90 GLU A CA 1
ATOM 672 C C . GLU A 1 90 ? 12.164 -4.48 -14.969 1 89.69 90 GLU A C 1
ATOM 674 O O . GLU A 1 90 ? 11.516 -3.475 -15.266 1 89.69 90 GLU A O 1
ATOM 679 N N . GLN A 1 91 ? 11.672 -5.652 -14.828 1 91.19 91 GLN A N 1
ATOM 680 C CA . GLN A 1 91 ? 10.234 -5.84 -14.961 1 91.19 91 GLN A CA 1
ATOM 681 C C . GLN A 1 91 ? 9.477 -5.043 -13.898 1 91.19 91 GLN A C 1
ATOM 683 O O . GLN A 1 91 ? 8.469 -4.398 -14.203 1 91.19 91 GLN A O 1
ATOM 688 N N . MET A 1 92 ? 10 -5.102 -12.641 1 88.25 92 MET A N 1
ATOM 689 C CA . MET A 1 92 ? 9.367 -4.344 -11.562 1 88.25 92 MET A CA 1
ATOM 690 C C . MET A 1 92 ? 9.367 -2.852 -11.875 1 88.25 92 MET A C 1
ATOM 692 O O . MET A 1 92 ? 8.359 -2.176 -11.695 1 88.25 92 MET A O 1
ATOM 696 N N . ALA A 1 93 ? 10.43 -2.404 -12.375 1 81.62 93 ALA A N 1
ATOM 697 C CA . ALA A 1 93 ? 10.562 -0.99 -12.719 1 81.62 93 ALA A CA 1
ATOM 698 C C . ALA A 1 93 ? 9.633 -0.62 -13.867 1 81.62 93 ALA A C 1
ATOM 700 O O . ALA A 1 93 ? 8.914 0.383 -13.805 1 81.62 93 ALA A O 1
ATOM 701 N N . GLN A 1 94 ? 9.617 -1.44 -14.906 1 85.69 94 GLN A N 1
ATOM 702 C CA . GLN A 1 94 ? 8.82 -1.197 -16.094 1 85.69 94 GLN A CA 1
ATOM 703 C C . GLN A 1 94 ? 7.332 -1.146 -15.766 1 85.69 94 GLN A C 1
ATOM 705 O O . GLN A 1 94 ? 6.602 -0.305 -16.297 1 85.69 94 GLN A O 1
ATOM 710 N N . HIS A 1 95 ? 6.988 -2.031 -14.93 1 86.31 95 HIS A N 1
ATOM 711 C CA . HIS A 1 95 ? 5.562 -2.152 -14.648 1 86.31 95 HIS A CA 1
ATOM 712 C C . HIS A 1 95 ? 5.203 -1.458 -13.336 1 86.31 95 HIS A C 1
ATOM 714 O O . HIS A 1 95 ? 4.035 -1.451 -12.938 1 86.31 95 HIS A O 1
ATOM 720 N N . GLN A 1 96 ? 6.145 -0.958 -12.641 1 79.31 96 GLN A N 1
ATOM 721 C CA . GLN A 1 96 ? 5.961 -0.206 -11.406 1 79.31 96 GLN A CA 1
ATOM 722 C C . GLN A 1 96 ? 5.324 -1.072 -10.32 1 79.31 96 GLN A C 1
ATOM 724 O O . GLN A 1 96 ? 4.332 -0.675 -9.703 1 79.31 96 GLN A O 1
ATOM 729 N N . ILE A 1 97 ? 5.922 -2.225 -10.258 1 8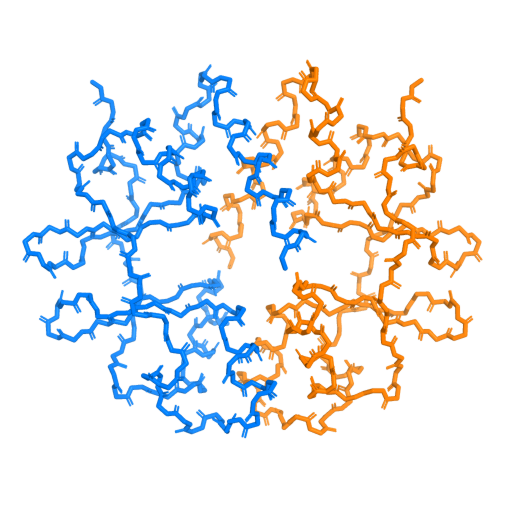3.56 97 ILE A N 1
ATOM 730 C CA . ILE A 1 97 ? 5.449 -3.135 -9.227 1 83.56 97 ILE A CA 1
ATOM 731 C C . ILE A 1 97 ? 6.613 -3.553 -8.328 1 83.56 97 ILE A C 1
ATOM 733 O O . ILE A 1 97 ? 7.773 -3.492 -8.742 1 83.56 97 ILE A O 1
ATOM 737 N N . ARG A 1 98 ? 6.293 -3.979 -7.105 1 82.75 98 ARG A N 1
ATOM 738 C CA . ARG A 1 98 ? 7.332 -4.277 -6.125 1 82.75 98 ARG A CA 1
ATOM 739 C C . ARG A 1 98 ? 7.406 -5.773 -5.84 1 82.75 98 ARG A C 1
ATOM 741 O O . ARG A 1 98 ? 8.266 -6.227 -5.082 1 82.75 98 ARG A O 1
ATOM 748 N N . ARG A 1 99 ? 6.469 -6.473 -6.344 1 90.81 99 ARG A N 1
ATOM 749 C CA . ARG A 1 99 ? 6.434 -7.918 -6.164 1 90.81 99 ARG A CA 1
ATOM 750 C C . ARG A 1 99 ? 6.086 -8.625 -7.473 1 90.81 99 ARG A C 1
ATOM 752 O O . ARG A 1 99 ? 5.258 -8.133 -8.242 1 90.81 99 ARG A O 1
ATOM 759 N N . LEU A 1 100 ? 6.762 -9.719 -7.672 1 94.19 100 LEU A N 1
ATOM 760 C CA . LEU A 1 100 ? 6.52 -10.547 -8.844 1 94.19 100 LEU A CA 1
ATOM 761 C C . LEU A 1 100 ? 6.211 -11.984 -8.438 1 94.19 100 LEU A C 1
ATOM 763 O O . LEU A 1 100 ? 7.02 -12.633 -7.766 1 94.19 100 LEU A O 1
ATOM 767 N N . PRO A 1 101 ? 5 -12.5 -8.773 1 96.56 101 PRO A N 1
ATOM 768 C CA . PRO A 1 101 ? 4.82 -13.945 -8.648 1 96.56 101 PRO A CA 1
ATOM 769 C C . PRO A 1 101 ? 5.777 -14.742 -9.531 1 96.56 101 PRO A C 1
ATOM 771 O O . PRO A 1 101 ? 6.086 -14.32 -10.648 1 96.56 101 PRO A O 1
ATOM 774 N N . VAL A 1 102 ? 6.258 -15.773 -8.984 1 97.75 102 VAL A N 1
ATOM 775 C CA . VAL A 1 102 ? 7.125 -16.688 -9.727 1 97.75 102 VAL A CA 1
ATOM 776 C C . VAL A 1 102 ? 6.34 -17.922 -10.133 1 97.75 102 VAL A C 1
ATOM 778 O O . VAL A 1 102 ? 5.777 -18.625 -9.289 1 97.75 102 VAL A O 1
ATOM 781 N N . VAL A 1 103 ? 6.305 -18.156 -11.438 1 97.56 103 VAL A N 1
ATOM 782 C CA . VAL A 1 103 ? 5.461 -19.219 -11.977 1 97.56 103 VAL A CA 1
ATOM 783 C C . VAL A 1 103 ? 6.309 -20.188 -12.781 1 97.56 103 VAL A C 1
ATOM 785 O O . VAL A 1 103 ? 7.195 -19.781 -13.531 1 97.56 103 VAL A O 1
ATOM 788 N N . GLU A 1 104 ? 6.129 -21.422 -12.516 1 96.38 104 GLU A N 1
ATOM 789 C CA . GLU A 1 104 ? 6.766 -22.516 -13.25 1 96.38 104 GLU A CA 1
ATOM 790 C C . GLU A 1 104 ? 5.734 -23.516 -13.742 1 96.38 104 GLU A C 1
ATOM 792 O O . GLU A 1 104 ? 5.012 -24.125 -12.938 1 96.38 104 GLU A O 1
ATOM 797 N N . ASN A 1 105 ? 5.641 -23.734 -15.023 1 92.44 105 ASN A N 1
ATOM 798 C CA . ASN A 1 105 ? 4.68 -24.641 -15.633 1 92.44 105 ASN A CA 1
ATOM 799 C C . ASN A 1 105 ? 3.25 -24.328 -15.195 1 92.44 105 ASN A C 1
ATOM 801 O O . ASN A 1 105 ? 2.498 -25.219 -14.812 1 92.44 105 ASN A O 1
ATOM 805 N N . GLY A 1 106 ? 2.949 -23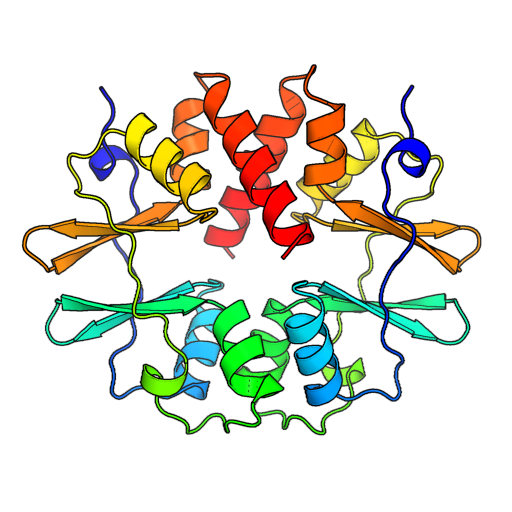 -15.07 1 89.38 106 GLY A N 1
ATOM 806 C CA . GLY A 1 106 ? 1.61 -22.531 -14.758 1 89.38 106 GLY A CA 1
ATOM 807 C C . GLY A 1 106 ? 1.308 -22.516 -13.273 1 89.38 106 GLY A C 1
ATOM 808 O O . GLY A 1 106 ? 0.247 -22.047 -12.852 1 89.38 106 GLY A O 1
ATOM 809 N N . LYS A 1 107 ? 2.283 -22.984 -12.57 1 95.5 107 LYS A N 1
ATOM 810 C CA . LYS A 1 107 ? 2.059 -23.094 -11.133 1 95.5 107 LYS A CA 1
ATOM 811 C C . LYS A 1 107 ? 2.826 -22 -10.383 1 95.5 107 LYS A C 1
ATOM 813 O O . LYS A 1 107 ? 3.979 -21.703 -10.711 1 95.5 107 LYS A O 1
ATOM 818 N N . LEU A 1 108 ? 2.141 -21.453 -9.391 1 96.81 108 LEU A N 1
ATOM 819 C CA . LEU A 1 108 ? 2.812 -20.5 -8.523 1 96.81 108 LEU A CA 1
ATOM 820 C C . LEU A 1 108 ? 3.822 -21.188 -7.617 1 96.81 108 LEU A C 1
ATOM 822 O O . LEU A 1 108 ? 3.453 -22.062 -6.816 1 96.81 108 LEU A O 1
ATOM 826 N N . VAL A 1 109 ? 5.117 -20.781 -7.73 1 96.75 109 VAL A N 1
ATOM 827 C CA . VAL A 1 109 ? 6.133 -21.5 -6.965 1 96.75 109 VAL A CA 1
ATOM 828 C C . VAL A 1 109 ? 6.816 -20.547 -5.988 1 96.75 109 VAL A C 1
ATOM 830 O O . VAL A 1 109 ? 7.621 -20.969 -5.152 1 96.75 109 VAL A O 1
ATOM 833 N N . GLY A 1 110 ? 6.547 -19.266 -6.086 1 96.56 110 GLY A N 1
ATOM 834 C CA . GLY A 1 110 ? 7.152 -18.297 -5.18 1 96.56 110 GLY A CA 1
ATOM 835 C C . GLY A 1 110 ? 6.762 -16.859 -5.484 1 96.56 110 GLY A C 1
ATOM 836 O O . GLY A 1 110 ? 5.934 -16.609 -6.363 1 96.56 110 GLY A O 1
ATOM 837 N N . ILE A 1 111 ? 7.25 -15.969 -4.727 1 95.81 111 ILE A N 1
ATOM 838 C CA . ILE A 1 111 ? 7.141 -14.531 -4.941 1 95.81 111 ILE A CA 1
ATOM 839 C C . ILE A 1 111 ? 8.492 -13.867 -4.672 1 95.81 111 ILE A C 1
ATOM 841 O O .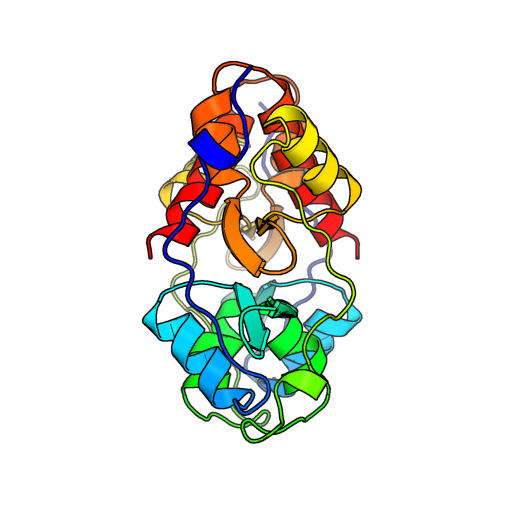 ILE A 1 111 ? 9.195 -14.234 -3.725 1 95.81 111 ILE A O 1
ATOM 845 N N . VAL A 1 112 ? 8.844 -12.969 -5.523 1 94.5 112 VAL A N 1
ATOM 846 C CA . VAL A 1 112 ? 10.062 -12.211 -5.289 1 94.5 112 VAL A CA 1
ATOM 847 C C . VAL A 1 112 ? 9.734 -10.719 -5.18 1 94.5 112 VAL A C 1
ATOM 849 O O . VAL A 1 112 ? 8.961 -10.188 -5.98 1 94.5 112 VAL A O 1
ATOM 852 N N . SER A 1 113 ? 10.227 -10.156 -4.145 1 90.19 113 SER A N 1
ATOM 853 C CA . SER A 1 113 ? 9.992 -8.734 -3.926 1 90.19 113 SER A CA 1
ATOM 854 C C . SER A 1 113 ? 11.242 -7.914 -4.219 1 90.19 113 SER A C 1
ATOM 856 O O . SER A 1 113 ? 12.328 -8.469 -4.387 1 90.19 113 SER A O 1
ATOM 858 N N . LEU A 1 114 ? 10.984 -6.66 -4.312 1 85.25 114 LEU A N 1
ATOM 859 C CA . LEU A 1 114 ? 12.109 -5.758 -4.504 1 85.25 114 LEU A CA 1
ATOM 860 C C . LEU A 1 114 ? 13.102 -5.871 -3.352 1 85.25 114 LEU A C 1
ATOM 862 O O . LEU A 1 114 ? 14.312 -5.789 -3.559 1 85.25 114 LEU A O 1
ATOM 866 N N . GLY A 1 115 ? 12.617 -6.066 -2.156 1 81.38 115 GLY A N 1
ATOM 867 C CA . GLY A 1 115 ? 13.484 -6.281 -1.012 1 81.38 115 GLY A CA 1
ATOM 868 C C . GLY A 1 115 ? 14.352 -7.523 -1.145 1 81.38 115 GLY A C 1
ATOM 869 O O . GLY A 1 115 ? 15.516 -7.516 -0.748 1 81.38 115 GLY A O 1
ATOM 870 N N . ASP A 1 116 ? 13.797 -8.555 -1.617 1 85 116 ASP A N 1
ATOM 871 C CA . ASP A 1 116 ? 14.539 -9.797 -1.837 1 85 116 ASP A CA 1
ATOM 872 C C . ASP A 1 116 ? 15.68 -9.586 -2.83 1 85 116 ASP A C 1
ATOM 874 O O . ASP A 1 116 ? 16.719 -10.234 -2.73 1 85 116 ASP A O 1
ATOM 878 N N . LEU A 1 117 ? 15.406 -8.695 -3.848 1 84.38 117 LEU A N 1
ATOM 879 C CA . LEU A 1 117 ? 16.406 -8.438 -4.883 1 84.38 117 LEU A CA 1
ATOM 880 C C . LEU A 1 117 ? 17.5 -7.516 -4.359 1 84.38 117 LEU A C 1
ATOM 882 O O . LEU A 1 117 ? 18.672 -7.66 -4.734 1 84.38 117 LEU A O 1
ATOM 886 N N . ALA A 1 118 ? 17.172 -6.461 -3.607 1 73.25 118 ALA A N 1
ATOM 887 C CA . ALA A 1 118 ? 18.109 -5.473 -3.066 1 73.25 118 ALA A CA 1
ATOM 888 C C . ALA A 1 118 ? 19.094 -6.121 -2.096 1 73.25 118 ALA A C 1
ATOM 890 O O . ALA A 1 118 ? 20.281 -5.781 -2.084 1 73.25 118 ALA A O 1
ATOM 891 N N . THR A 1 119 ? 18.609 -6.816 -1.245 1 63.44 119 THR A N 1
ATOM 892 C CA . THR A 1 119 ? 19.484 -7.465 -0.283 1 63.44 119 THR A CA 1
ATOM 893 C C . THR A 1 119 ? 20.531 -8.32 -0.997 1 63.44 119 THR A C 1
ATOM 895 O O . THR A 1 119 ? 21.641 -8.5 -0.5 1 63.44 119 THR A O 1
ATOM 898 N N . ASN A 1 120 ? 20.016 -8.719 -2.061 1 53.62 120 ASN A N 1
ATOM 899 C CA . ASN A 1 120 ? 20.984 -9.531 -2.789 1 53.62 120 ASN A CA 1
ATOM 900 C C . ASN A 1 120 ? 21.875 -8.672 -3.68 1 53.62 120 ASN A C 1
ATOM 902 O O . ASN A 1 120 ? 22.969 -9.086 -4.043 1 53.62 120 ASN A O 1
ATOM 906 N N . ARG A 1 121 ? 21.25 -7.527 -4.258 1 50.16 121 ARG A N 1
ATOM 907 C CA . ARG A 1 121 ? 22.062 -6.605 -5.039 1 50.16 121 ARG A CA 1
ATOM 908 C C . ARG A 1 121 ? 22.828 -5.648 -4.125 1 50.16 121 ARG A C 1
ATOM 910 O O . ARG A 1 121 ? 23.344 -4.625 -4.582 1 50.16 121 ARG A O 1
ATOM 917 N N . TYR A 1 122 ? 22.953 -5.672 -2.885 1 42.69 122 TYR A N 1
ATOM 918 C CA . TYR A 1 122 ? 23.844 -4.695 -2.27 1 42.69 122 TYR A CA 1
ATOM 919 C C . TYR A 1 122 ? 24.953 -4.281 -3.234 1 42.69 122 TYR A C 1
ATOM 921 O O . TYR A 1 122 ? 25.688 -3.324 -2.973 1 42.69 122 TYR A O 1
ATOM 929 N N . SER A 1 123 ? 25.234 -5.027 -4.199 1 36.62 123 SER A N 1
ATOM 930 C CA . SER A 1 123 ? 26.406 -4.5 -4.875 1 36.62 123 SER A CA 1
ATOM 931 C C . SER A 1 123 ? 26.031 -3.438 -5.898 1 36.62 123 SER A C 1
ATOM 933 O O . SER A 1 123 ? 26.797 -2.496 -6.137 1 36.62 123 SER A O 1
ATOM 935 N N . ASP A 1 124 ? 24.812 -3.537 -6.797 1 38.78 124 ASP A N 1
ATOM 936 C CA . ASP A 1 124 ? 24.859 -2.643 -7.949 1 38.78 124 ASP A CA 1
ATOM 937 C C . ASP A 1 124 ? 23.797 -1.544 -7.824 1 38.78 124 ASP A C 1
ATOM 939 O O . ASP A 1 124 ? 22.703 -1.782 -7.309 1 38.78 124 ASP A O 1
ATOM 943 N N . GLU A 1 125 ? 24.047 -0.2 -8.148 1 42.09 125 GLU A N 1
ATOM 944 C CA . GLU A 1 125 ? 23.438 1.121 -8.289 1 42.09 125 GLU A CA 1
ATOM 945 C C . GLU A 1 125 ? 22.016 1.02 -8.82 1 42.09 125 GLU A C 1
ATOM 947 O O . GLU A 1 125 ? 21.172 1.865 -8.516 1 42.09 125 GLU A O 1
ATOM 952 N N . ARG A 1 126 ? 21.641 -0.071 -9.469 1 44.19 126 ARG A N 1
ATOM 953 C CA . ARG A 1 126 ? 20.406 -0.069 -10.234 1 44.19 126 ARG A CA 1
ATOM 954 C C . ARG A 1 126 ? 19.203 -0.391 -9.344 1 44.19 126 ARG A C 1
ATOM 956 O O . ARG A 1 126 ? 18.094 0.094 -9.586 1 44.19 126 ARG A O 1
ATOM 963 N N . ALA A 1 127 ? 19.422 -1.212 -8.398 1 48.5 127 ALA A N 1
ATOM 964 C CA . ALA A 1 127 ? 18.297 -1.53 -7.535 1 48.5 127 ALA A CA 1
ATOM 965 C C . ALA A 1 127 ? 17.812 -0.296 -6.773 1 48.5 127 ALA A C 1
ATOM 967 O O . ALA A 1 127 ? 16.609 -0.096 -6.586 1 48.5 127 ALA A O 1
ATOM 968 N N . GLY A 1 128 ? 18.688 0.539 -6.332 1 47.25 128 GLY A N 1
ATOM 969 C CA . GLY A 1 128 ? 18.328 1.786 -5.68 1 47.25 128 GLY A CA 1
ATOM 970 C C . GLY A 1 128 ? 17.453 2.682 -6.539 1 47.25 128 GLY A C 1
ATOM 971 O O . GLY A 1 128 ? 16.484 3.258 -6.055 1 47.25 128 GLY A O 1
ATOM 972 N N . ARG A 1 129 ? 17.844 2.701 -7.762 1 49.47 129 ARG A N 1
ATOM 973 C CA . ARG A 1 129 ? 17.109 3.52 -8.727 1 49.47 129 ARG A CA 1
ATOM 974 C C . ARG A 1 129 ? 15.703 2.977 -8.961 1 49.47 129 ARG A C 1
ATOM 976 O O . ARG A 1 129 ? 14.75 3.746 -9.07 1 49.47 129 ARG A O 1
ATOM 983 N N . ALA A 1 130 ? 15.617 1.676 -9.18 1 51.28 130 ALA A N 1
ATOM 984 C CA . ALA A 1 130 ? 14.289 1.099 -9.375 1 51.28 130 ALA A CA 1
ATOM 985 C C . ALA A 1 130 ? 13.383 1.383 -8.18 1 51.28 130 ALA A C 1
ATOM 987 O O . ALA A 1 130 ? 12.203 1.705 -8.352 1 51.28 130 ALA A O 1
ATOM 988 N N . LEU A 1 131 ? 14.039 1.242 -7.105 1 53.84 131 LEU A N 1
ATOM 989 C CA . LEU A 1 131 ? 13.289 1.547 -5.895 1 53.84 131 LEU A CA 1
ATOM 990 C C . LEU A 1 131 ? 12.805 2.992 -5.906 1 53.84 131 LEU A C 1
ATOM 992 O O . LEU A 1 131 ? 11.672 3.275 -5.508 1 53.84 131 LEU A O 1
ATOM 996 N N . SER A 1 132 ? 13.625 3.799 -6.352 1 51 132 SER A N 1
ATOM 997 C CA . SER A 1 132 ? 13.289 5.215 -6.441 1 51 132 SER A CA 1
ATOM 998 C C . SER A 1 132 ? 12.219 5.465 -7.5 1 51 132 SER A C 1
ATOM 1000 O O . SER A 1 132 ? 11.312 6.27 -7.293 1 51 132 SER A O 1
ATOM 1002 N N . GLU A 1 133 ? 12.312 4.84 -8.555 1 50.16 133 GLU A N 1
ATOM 1003 C CA . GLU A 1 133 ? 11.383 5.062 -9.664 1 50.16 133 GLU A CA 1
ATOM 1004 C C . GLU A 1 133 ? 9.992 4.531 -9.328 1 50.16 133 GLU A C 1
ATOM 1006 O O . GLU A 1 133 ? 8.984 5.141 -9.688 1 50.16 133 GLU A O 1
ATOM 1011 N N . ILE A 1 134 ? 9.953 3.439 -8.898 1 48.34 134 ILE A N 1
ATOM 1012 C CA . ILE A 1 134 ? 8.664 2.844 -8.547 1 48.34 134 ILE A CA 1
ATOM 1013 C C . ILE A 1 134 ? 7.977 3.693 -7.484 1 48.34 134 ILE A C 1
ATOM 1015 O O . ILE A 1 134 ? 6.766 3.928 -7.559 1 48.34 134 ILE A O 1
ATOM 1019 N N . SER A 1 135 ? 8.727 4.105 -6.555 1 47.81 135 SER A N 1
ATOM 1020 C CA . SER A 1 135 ? 8.188 4.973 -5.516 1 47.81 135 SER A CA 1
ATOM 1021 C C . SER A 1 135 ? 7.652 6.273 -6.105 1 47.81 135 SER A C 1
ATOM 1023 O O . SER A 1 135 ? 6.625 6.789 -5.656 1 47.81 135 SER A O 1
ATOM 1025 N N . GLU A 1 136 ? 8.32 6.871 -7.082 1 45.34 136 GLU A N 1
ATOM 1026 C CA . GLU A 1 136 ? 7.914 8.133 -7.695 1 45.34 136 GLU A CA 1
ATOM 1027 C C . GLU A 1 136 ? 6.602 7.98 -8.453 1 45.34 136 GLU A C 1
ATOM 1029 O O . GLU A 1 136 ? 5.801 8.914 -8.516 1 45.34 136 GLU A O 1
ATOM 1034 N N . GLN A 1 137 ? 6.496 6.973 -9.195 1 41.16 137 GLN A N 1
ATOM 1035 C CA . GLN A 1 137 ? 5.34 6.875 -10.086 1 41.16 137 GLN A CA 1
ATOM 1036 C C . GLN A 1 137 ? 4.066 6.582 -9.297 1 41.16 137 GLN A C 1
ATOM 1038 O O . GLN A 1 137 ? 2.963 6.867 -9.766 1 41.16 137 GLN A O 1
ATOM 1043 N N . ASN A 1 138 ? 4.105 5.848 -8.344 1 39 138 ASN A N 1
ATOM 1044 C CA . ASN A 1 138 ? 2.871 5.68 -7.586 1 39 138 ASN A CA 1
ATOM 1045 C C . ASN A 1 138 ? 2.348 7.012 -7.062 1 39 138 ASN A C 1
ATOM 1047 O O . ASN A 1 138 ? 1.27 7.074 -6.469 1 39 138 ASN A O 1
ATOM 1051 N N . GLN A 1 139 ? 3.096 8.047 -6.906 1 37.19 139 GLN A N 1
ATOM 1052 C CA . GLN A 1 139 ? 2.652 9.398 -6.562 1 37.19 139 GLN A CA 1
ATOM 1053 C C . GLN A 1 139 ? 1.882 10.031 -7.719 1 37.19 139 GLN A C 1
ATOM 1055 O O . GLN A 1 139 ? 1.104 10.969 -7.512 1 37.19 139 GLN A O 1
ATOM 1060 N N . LEU A 1 140 ? 2.229 9.797 -9.07 1 32.56 140 LEU A N 1
ATOM 1061 C CA . LEU A 1 140 ? 1.559 10.461 -10.188 1 32.56 140 LEU A CA 1
ATOM 1062 C C . LEU A 1 140 ? 0.264 9.742 -10.547 1 32.56 140 LEU A C 1
ATOM 1064 O O . LEU A 1 140 ? -0.602 10.312 -11.219 1 32.56 140 LEU A O 1
ATOM 1068 N N . HIS A 1 141 ? 0.142 8.445 -10.516 1 29.38 141 HIS A N 1
ATOM 1069 C CA . HIS A 1 141 ? -1.156 7.973 -10.984 1 29.38 141 HIS A CA 1
ATOM 1070 C C . HIS A 1 141 ? -2.156 7.875 -9.844 1 29.38 141 HIS A C 1
ATOM 1072 O O . HIS A 1 141 ? -1.786 7.523 -8.719 1 29.38 141 HIS A O 1
ATOM 1078 N N . MET B 1 1 ? 22.641 22.688 2.586 1 77.31 1 MET B N 1
ATOM 1079 C CA . MET B 1 1 ? 22.078 21.359 2.738 1 77.31 1 MET B CA 1
ATOM 1080 C C . MET B 1 1 ? 20.609 21.328 2.328 1 77.31 1 MET B C 1
ATOM 1082 O O . MET B 1 1 ? 19.859 22.281 2.609 1 77.31 1 MET B O 1
ATOM 1086 N N . GLN B 1 2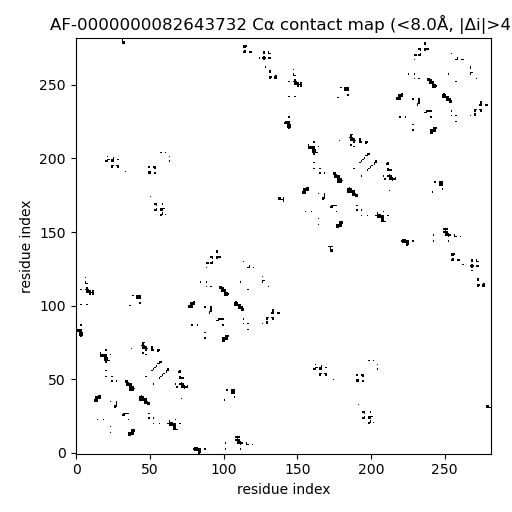 ? 20.234 20.484 1.47 1 91.88 2 GLN B N 1
ATOM 1087 C CA . GLN B 1 2 ? 18.859 20.453 0.99 1 91.88 2 GLN B CA 1
ATOM 1088 C C . GLN B 1 2 ? 17.891 20.094 2.113 1 91.88 2 GLN B C 1
ATOM 1090 O O . GLN B 1 2 ? 18.188 19.234 2.943 1 91.88 2 GLN B O 1
ATOM 1095 N N . THR B 1 3 ? 16.844 20.875 2.23 1 96.12 3 THR B N 1
ATOM 1096 C CA . THR B 1 3 ? 15.852 20.641 3.279 1 96.12 3 THR B CA 1
ATOM 1097 C C . THR B 1 3 ? 14.578 20.031 2.697 1 96.12 3 THR B C 1
ATOM 1099 O O . THR B 1 3 ? 14.414 19.984 1.477 1 96.12 3 THR B O 1
ATOM 1102 N N . VAL B 1 4 ? 13.703 19.578 3.566 1 96.88 4 VAL B N 1
ATOM 1103 C CA . VAL B 1 4 ? 12.414 19 3.189 1 96.88 4 VAL B CA 1
ATOM 1104 C C . VAL B 1 4 ? 11.594 20.031 2.432 1 96.88 4 VAL B C 1
ATOM 1106 O O . VAL B 1 4 ? 10.906 19.703 1.461 1 96.88 4 VAL B O 1
ATOM 1109 N N . ARG B 1 5 ? 11.719 21.234 2.785 1 96.75 5 ARG B N 1
ATOM 1110 C CA . ARG B 1 5 ? 11 22.328 2.133 1 96.75 5 ARG B CA 1
ATOM 1111 C C . ARG B 1 5 ? 11.297 22.359 0.636 1 96.75 5 ARG B C 1
ATOM 1113 O O . ARG B 1 5 ? 10.414 22.672 -0.169 1 96.75 5 ARG B O 1
ATOM 1120 N N . ASP B 1 6 ? 12.438 22.016 0.243 1 95.44 6 ASP B N 1
ATOM 1121 C CA . ASP B 1 6 ? 12.914 22.109 -1.132 1 95.44 6 ASP B CA 1
ATOM 1122 C C . ASP B 1 6 ? 12.32 21.016 -2.004 1 95.44 6 ASP B C 1
ATOM 1124 O O . ASP B 1 6 ? 12.312 21.109 -3.232 1 95.44 6 ASP B O 1
ATOM 1128 N N . VAL B 1 7 ? 11.781 19.953 -1.374 1 94.75 7 VAL B N 1
ATOM 1129 C CA . VAL B 1 7 ? 11.484 18.781 -2.189 1 94.75 7 VAL B CA 1
ATOM 1130 C C . VAL B 1 7 ? 10.055 18.312 -1.926 1 94.75 7 VAL B C 1
ATOM 1132 O O . VAL B 1 7 ? 9.516 17.484 -2.67 1 94.75 7 VAL B O 1
ATOM 1135 N N . MET B 1 8 ? 9.445 18.812 -0.926 1 95.12 8 MET B N 1
ATOM 1136 C CA . MET B 1 8 ? 8.141 18.297 -0.524 1 95.12 8 MET B CA 1
ATOM 1137 C C . MET B 1 8 ? 7.059 18.75 -1.496 1 95.12 8 MET B C 1
ATOM 1139 O O . MET B 1 8 ? 7.199 19.797 -2.146 1 95.12 8 MET B O 1
ATOM 1143 N N . ALA B 1 9 ? 6.031 17.953 -1.605 1 94.12 9 ALA B N 1
ATOM 1144 C CA . ALA B 1 9 ? 4.801 18.406 -2.248 1 94.12 9 ALA B CA 1
ATOM 1145 C C . ALA B 1 9 ? 3.984 19.281 -1.307 1 94.12 9 ALA B C 1
ATOM 1147 O O . ALA B 1 9 ? 3.891 19 -0.109 1 94.12 9 ALA B O 1
ATOM 1148 N N . THR B 1 10 ? 3.381 20.344 -1.869 1 94.19 10 THR B N 1
ATOM 1149 C CA . THR B 1 10 ? 2.641 21.266 -1.021 1 94.19 10 THR B CA 1
ATOM 1150 C C . THR B 1 10 ? 1.144 21.188 -1.301 1 94.19 10 THR B C 1
ATOM 1152 O O . THR B 1 10 ? 0.331 21.688 -0.526 1 94.19 10 THR B O 1
ATOM 1155 N N . ASN B 1 11 ? 0.725 20.641 -2.348 1 90.88 11 ASN B N 1
ATOM 1156 C CA . ASN B 1 11 ? -0.686 20.391 -2.627 1 90.88 11 ASN B CA 1
ATOM 1157 C C . ASN B 1 11 ? -1.136 19.047 -2.082 1 90.88 11 ASN B C 1
ATOM 1159 O O . ASN B 1 11 ? -1.222 18.062 -2.826 1 90.88 11 ASN B O 1
ATOM 1163 N N . VAL B 1 12 ? -1.461 19.094 -0.829 1 91.94 12 VAL B N 1
ATOM 1164 C CA . VAL B 1 12 ? -1.759 17.844 -0.143 1 91.94 12 VAL B CA 1
ATOM 1165 C C . VAL B 1 12 ? -3.271 17.656 -0.02 1 91.94 12 VAL B C 1
ATOM 1167 O O . VAL B 1 12 ? -3.967 18.547 0.482 1 91.94 12 VAL B O 1
ATOM 1170 N N . GLU B 1 13 ? -3.746 16.625 -0.521 1 93.25 13 GLU B N 1
ATOM 1171 C CA . GLU B 1 13 ? -5.148 16.266 -0.328 1 93.25 13 GLU B CA 1
ATOM 1172 C C . GLU B 1 13 ? -5.383 15.664 1.054 1 93.25 13 GLU B C 1
ATOM 1174 O O . GLU B 1 13 ? -4.645 14.773 1.479 1 93.25 13 GLU B O 1
ATOM 1179 N N . CYS B 1 14 ? -6.352 16.234 1.75 1 96.75 14 CYS B N 1
ATOM 1180 C CA . CYS B 1 14 ? -6.633 15.797 3.113 1 96.75 14 CYS B CA 1
ATOM 1181 C C . CYS B 1 14 ? -8.102 15.414 3.273 1 96.75 14 CYS B C 1
ATOM 1183 O O . CYS B 1 14 ? -8.93 15.758 2.426 1 96.75 14 CYS B O 1
ATOM 1185 N N . CYS B 1 15 ? -8.375 14.711 4.297 1 97.75 15 CYS B N 1
ATOM 1186 C CA . CYS B 1 15 ? -9.727 14.508 4.809 1 97.75 15 CYS B CA 1
ATOM 1187 C C . CYS B 1 15 ? -9.875 15.102 6.203 1 97.75 15 CYS B C 1
ATOM 1189 O O . CYS B 1 15 ? -8.891 15.531 6.809 1 97.75 15 CYS B O 1
ATOM 1191 N N . THR B 1 16 ? -11.078 15.234 6.641 1 97.62 16 THR B N 1
ATOM 1192 C CA . THR B 1 16 ? -11.383 15.727 7.98 1 97.62 16 THR B CA 1
ATOM 1193 C C . THR B 1 16 ? -11.977 14.617 8.844 1 97.62 16 THR B C 1
ATOM 1195 O O . THR B 1 16 ? -12.359 13.562 8.328 1 97.62 16 THR B O 1
ATOM 1198 N N . PRO B 1 17 ? -12.031 14.836 10.164 1 96.94 17 PRO B N 1
ATOM 1199 C CA . PRO B 1 17 ? -12.617 13.812 11.031 1 96.94 17 PRO B CA 1
ATOM 1200 C C . PRO B 1 17 ? -14.086 13.547 10.719 1 96.94 17 PRO B C 1
ATOM 1202 O O . PRO B 1 17 ? -14.656 12.562 11.203 1 96.94 17 PRO B O 1
ATOM 1205 N N . LEU B 1 18 ? -14.719 14.359 9.93 1 97.12 18 LEU B N 1
ATOM 1206 C CA . LEU B 1 18 ? -16.125 14.195 9.578 1 97.12 18 LEU B CA 1
ATOM 1207 C C . LEU B 1 18 ? -16.281 13.242 8.398 1 97.12 18 LEU B C 1
ATOM 1209 O O . LEU B 1 18 ? -17.391 12.773 8.117 1 97.12 18 LEU B O 1
ATOM 1213 N N . ASP B 1 19 ? -15.258 13.031 7.734 1 97.94 19 ASP B N 1
ATOM 1214 C CA . ASP B 1 19 ? -15.297 12.094 6.617 1 97.94 19 ASP B CA 1
ATOM 1215 C C . ASP B 1 19 ? -15.422 10.656 7.113 1 97.94 19 ASP B C 1
ATOM 1217 O O . ASP B 1 19 ? -15.133 10.367 8.273 1 97.94 19 ASP B O 1
ATOM 1221 N N . ASN B 1 20 ? -15.914 9.797 6.23 1 98.31 20 ASN B N 1
ATOM 1222 C CA . ASN B 1 20 ? -16 8.383 6.566 1 98.31 20 ASN B CA 1
ATOM 1223 C C . ASN B 1 20 ? -15.078 7.539 5.691 1 98.31 20 ASN B C 1
ATOM 1225 O O . ASN B 1 20 ? -14.398 8.07 4.809 1 98.31 20 ASN B O 1
ATOM 1229 N N . VAL B 1 21 ? -14.992 6.273 5.949 1 98.44 21 VAL B N 1
ATOM 1230 C CA . VAL B 1 21 ? -14.078 5.328 5.316 1 98.44 21 VAL B CA 1
ATOM 1231 C C . VAL B 1 21 ? -14.312 5.312 3.809 1 98.44 21 VAL B C 1
ATOM 1233 O O . VAL B 1 21 ? -13.359 5.316 3.027 1 98.44 21 VAL B O 1
ATOM 1236 N N . TYR B 1 22 ? -15.555 5.379 3.359 1 98.81 22 TYR B N 1
ATOM 1237 C CA . TYR B 1 22 ? -15.898 5.383 1.94 1 98.81 22 TYR B CA 1
ATOM 1238 C C . TYR B 1 22 ? -15.352 6.625 1.251 1 98.81 22 TYR B C 1
ATOM 1240 O O . TYR B 1 22 ? -14.75 6.535 0.178 1 98.81 22 TYR B O 1
ATOM 1248 N N . GLU B 1 23 ? -15.492 7.695 1.868 1 98.38 23 GLU B N 1
ATOM 1249 C CA . GLU B 1 23 ? -15.047 8.961 1.28 1 98.38 23 GLU B CA 1
ATOM 1250 C C . GLU B 1 23 ? -13.531 8.992 1.126 1 98.38 23 GLU B C 1
ATOM 1252 O O . GLU B 1 23 ? -13.016 9.484 0.121 1 98.38 23 GLU B O 1
ATOM 1257 N N . VAL B 1 24 ? -12.852 8.492 2.133 1 98.44 24 VAL B N 1
ATOM 1258 C CA . VAL B 1 24 ? -11.391 8.422 2.059 1 98.44 24 VAL B CA 1
ATOM 1259 C C . VAL B 1 24 ? -10.977 7.508 0.911 1 98.44 24 VAL B C 1
ATOM 1261 O O . VAL B 1 24 ? -10.086 7.848 0.128 1 98.44 24 VAL B O 1
ATOM 1264 N N . ALA B 1 25 ? -11.617 6.375 0.788 1 98.69 25 ALA B N 1
ATOM 1265 C CA . ALA B 1 25 ? -11.297 5.422 -0.269 1 98.69 25 ALA B CA 1
ATOM 1266 C C . ALA B 1 25 ? -11.547 6.023 -1.648 1 98.69 25 ALA B C 1
ATOM 1268 O O . ALA B 1 25 ? -10.766 5.82 -2.574 1 98.69 25 ALA B O 1
ATOM 1269 N N . VAL B 1 26 ? -12.617 6.762 -1.781 1 98.69 26 VAL B N 1
ATOM 1270 C CA . VAL B 1 26 ? -12.945 7.418 -3.043 1 98.69 26 VAL B CA 1
ATOM 1271 C C . VAL B 1 26 ? -11.859 8.43 -3.391 1 98.69 26 VAL B C 1
ATOM 1273 O O . VAL B 1 26 ? -11.406 8.5 -4.539 1 98.69 26 VAL B O 1
ATOM 1276 N N . LYS B 1 27 ? -11.453 9.148 -2.439 1 97.88 27 LYS B N 1
ATOM 1277 C CA . LYS B 1 27 ? -10.391 10.125 -2.656 1 97.88 27 LYS B CA 1
ATOM 1278 C C . LYS B 1 27 ? -9.094 9.445 -3.072 1 97.88 27 LYS B C 1
ATOM 1280 O O . LYS B 1 27 ? -8.398 9.914 -3.971 1 97.88 27 LYS B O 1
ATOM 1285 N N . MET B 1 28 ? -8.773 8.359 -2.412 1 97 28 MET B N 1
ATOM 1286 C CA . MET B 1 28 ? -7.578 7.602 -2.781 1 97 28 MET B CA 1
ATOM 1287 C C . MET B 1 28 ? -7.66 7.137 -4.23 1 97 28 MET B C 1
ATOM 1289 O O . MET B 1 28 ? -6.68 7.23 -4.973 1 97 28 MET B O 1
ATOM 1293 N N . ARG B 1 29 ? -8.781 6.637 -4.57 1 97.31 29 ARG B N 1
ATOM 1294 C CA . ARG B 1 29 ? -8.977 6.172 -5.938 1 97.31 29 ARG B CA 1
ATOM 1295 C C . ARG B 1 29 ? -8.836 7.32 -6.934 1 97.31 29 ARG B C 1
ATOM 1297 O O . ARG B 1 29 ? -8.07 7.23 -7.891 1 97.31 29 ARG B O 1
ATOM 1304 N N . ASP B 1 30 ? -9.547 8.383 -6.676 1 97.31 30 ASP B N 1
ATOM 1305 C CA . ASP B 1 30 ? -9.648 9.484 -7.629 1 97.31 30 ASP B CA 1
ATOM 1306 C C . ASP B 1 30 ? -8.312 10.203 -7.781 1 97.31 30 ASP B C 1
ATOM 1308 O O . ASP B 1 30 ? -7.98 10.688 -8.867 1 97.31 30 ASP B O 1
ATOM 1312 N N . LEU B 1 31 ? -7.551 10.281 -6.742 1 94.19 31 LEU B N 1
ATOM 1313 C CA . LEU B 1 31 ? -6.285 11 -6.754 1 94.19 31 LEU B CA 1
ATOM 1314 C C . LEU B 1 31 ? -5.117 10.047 -6.996 1 94.19 31 LEU B C 1
ATOM 1316 O O . LEU B 1 31 ? -3.975 10.492 -7.148 1 94.19 31 LEU B O 1
ATOM 1320 N N . ASN B 1 32 ? -5.391 8.812 -6.953 1 92.81 32 ASN B N 1
ATOM 1321 C CA . ASN B 1 32 ? -4.379 7.773 -7.113 1 92.81 32 ASN B CA 1
ATOM 1322 C C . ASN B 1 32 ? -3.271 7.91 -6.074 1 92.81 32 ASN B C 1
ATOM 1324 O O . ASN B 1 32 ? -2.09 7.941 -6.422 1 92.81 32 ASN B O 1
ATOM 1328 N N . VAL B 1 33 ? -3.697 7.969 -4.812 1 90.38 33 VAL B N 1
ATOM 1329 C CA . VAL B 1 33 ? -2.777 8 -3.678 1 90.38 33 VAL B CA 1
ATOM 1330 C C . VAL B 1 33 ? -3.152 6.914 -2.676 1 90.38 33 VAL B C 1
ATOM 1332 O O . VAL B 1 33 ? -4.312 6.496 -2.605 1 90.38 33 VAL B O 1
ATOM 1335 N N . GLY B 1 34 ? -2.154 6.48 -1.909 1 92.19 34 GLY B N 1
ATOM 1336 C CA . GLY B 1 34 ? -2.395 5.414 -0.953 1 92.19 34 GLY B CA 1
ATOM 1337 C C . GLY B 1 34 ? -2.34 5.879 0.49 1 92.19 34 GLY B C 1
ATOM 1338 O O . GLY B 1 34 ? -2.336 5.062 1.413 1 92.19 34 GLY B O 1
ATOM 1339 N N . ALA B 1 35 ? -2.207 7.176 0.674 1 93 35 ALA B N 1
ATOM 134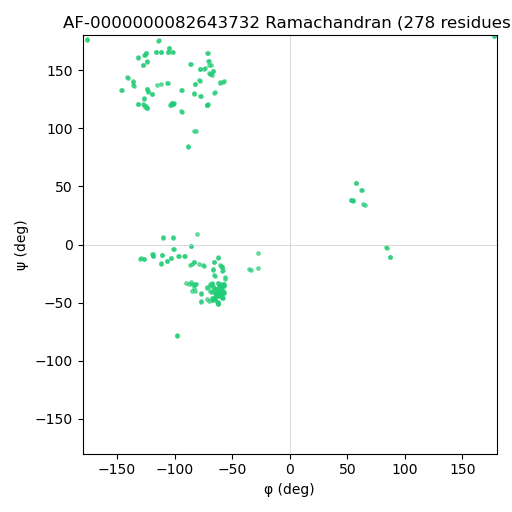0 C CA . ALA B 1 35 ? -2.152 7.77 2.008 1 93 35 ALA B CA 1
ATOM 1341 C C . ALA B 1 35 ? -2.818 9.141 2.027 1 93 35 ALA B C 1
ATOM 1343 O O . ALA B 1 35 ? -2.588 9.961 1.136 1 93 35 ALA B O 1
ATOM 1344 N N . ILE B 1 36 ? -3.664 9.328 3.035 1 96 36 ILE B N 1
ATOM 1345 C CA . ILE B 1 36 ? -4.375 10.602 3.164 1 96 36 ILE B CA 1
ATOM 1346 C C . ILE B 1 36 ? -4.254 11.117 4.594 1 96 36 ILE B C 1
ATOM 1348 O O . ILE B 1 36 ? -4.57 10.406 5.551 1 96 36 ILE B O 1
ATOM 1352 N N . PRO B 1 37 ? -3.691 12.312 4.777 1 96.44 37 PRO B N 1
ATOM 1353 C CA . PRO B 1 37 ? -3.709 12.93 6.109 1 96.44 37 PRO B CA 1
ATOM 1354 C C . PRO B 1 37 ? -5.113 13.336 6.547 1 96.44 37 PRO B C 1
ATOM 1356 O O . PRO B 1 37 ? -5.941 13.711 5.715 1 96.44 37 PRO B O 1
ATOM 1359 N N . ILE B 1 38 ? -5.375 13.242 7.824 1 97.38 38 ILE B N 1
ATOM 1360 C CA . ILE B 1 38 ? -6.602 13.742 8.438 1 97.38 38 ILE B CA 1
ATOM 1361 C C . ILE B 1 38 ? -6.312 15.047 9.172 1 97.38 38 ILE B C 1
ATOM 1363 O O . ILE B 1 38 ? -5.477 15.086 10.078 1 97.38 38 ILE B O 1
ATOM 1367 N N . VAL B 1 39 ? -6.984 16.062 8.75 1 97 39 VAL B N 1
ATOM 1368 C CA . VAL B 1 39 ? -6.695 17.406 9.25 1 97 39 VAL B CA 1
ATOM 1369 C C . VAL B 1 39 ? -7.961 18.016 9.828 1 97 39 VAL B C 1
ATOM 1371 O O . VAL B 1 39 ? -9.047 17.891 9.258 1 97 39 VAL B O 1
ATOM 1374 N N . GLU B 1 40 ? -7.828 18.578 10.961 1 95.81 40 GLU B N 1
ATOM 1375 C CA . GLU B 1 40 ? -8.891 19.344 11.609 1 95.81 40 GLU B CA 1
ATOM 1376 C C . GLU B 1 40 ? -8.438 20.75 11.938 1 95.81 40 GLU B C 1
ATOM 1378 O O . GLU B 1 40 ? -7.496 20.953 12.711 1 95.81 40 GLU B O 1
ATOM 1383 N N . ASN B 1 41 ? -9.086 21.734 11.336 1 92.5 41 ASN B N 1
ATOM 1384 C CA . ASN B 1 41 ? -8.742 23.141 11.555 1 92.5 41 ASN B CA 1
ATOM 1385 C C . ASN B 1 41 ? -7.266 23.406 11.273 1 92.5 41 ASN B C 1
ATOM 1387 O O . ASN B 1 41 ? -6.582 24.047 12.078 1 92.5 41 ASN B O 1
ATOM 1391 N N . GLY B 1 42 ? -6.746 22.734 10.234 1 90.81 42 GLY B N 1
ATOM 1392 C CA . GLY B 1 42 ? -5.375 22.953 9.797 1 90.81 42 GLY B CA 1
ATOM 1393 C C . GLY B 1 42 ? -4.367 22.094 10.523 1 90.81 42 GLY B C 1
ATOM 1394 O O . GLY B 1 42 ? -3.197 22.031 10.148 1 90.81 42 GLY B O 1
ATOM 1395 N N . GLN B 1 43 ? -4.836 21.469 11.562 1 94.5 43 GLN B N 1
ATOM 1396 C CA . GLN B 1 43 ? -3.939 20.641 12.359 1 94.5 43 GLN B CA 1
ATOM 1397 C C . GLN B 1 43 ? -3.979 19.188 11.906 1 94.5 43 GLN B C 1
ATOM 1399 O O . GLN B 1 43 ? -5.055 18.625 11.688 1 94.5 43 GLN B O 1
ATOM 1404 N N . LEU B 1 44 ? -2.799 18.656 11.758 1 95.69 44 LEU B N 1
ATOM 1405 C CA . LEU B 1 44 ? -2.707 17.234 11.438 1 95.69 44 LEU B CA 1
ATOM 1406 C C . LEU B 1 44 ? -3.08 16.375 12.641 1 95.69 44 LEU B C 1
ATOM 1408 O O . LEU B 1 44 ? -2.414 16.438 13.68 1 95.69 44 LEU B O 1
ATOM 1412 N N . ILE B 1 45 ? -4.105 15.555 12.523 1 95 45 ILE B N 1
ATOM 1413 C CA . ILE B 1 45 ? -4.523 14.797 13.703 1 95 45 ILE B CA 1
ATOM 1414 C C . ILE B 1 45 ? -4.395 13.305 13.422 1 95 45 ILE B C 1
ATOM 1416 O O . ILE B 1 45 ? -4.551 12.484 14.328 1 95 45 ILE B O 1
ATOM 1420 N N . GLY B 1 46 ? -4.145 12.891 12.188 1 94.94 46 GLY B N 1
ATOM 1421 C CA . GLY B 1 46 ? -3.988 11.484 11.852 1 94.94 46 GLY B CA 1
ATOM 1422 C C . GLY B 1 46 ? -3.609 11.258 10.406 1 94.94 46 GLY B C 1
ATOM 1423 O O . GLY B 1 46 ? -3.424 12.211 9.648 1 94.94 46 GLY B O 1
ATOM 1424 N N . MET B 1 47 ? -3.381 10.008 10.086 1 94.88 47 MET B N 1
ATOM 1425 C CA . MET B 1 47 ? -3.098 9.531 8.734 1 94.88 47 MET B CA 1
ATOM 1426 C C . MET B 1 47 ? -3.793 8.203 8.469 1 94.88 47 MET B C 1
ATOM 1428 O O . MET B 1 47 ? -3.938 7.379 9.367 1 94.88 47 MET B O 1
ATOM 1432 N N . ILE B 1 48 ? -4.246 8.062 7.234 1 96.31 48 ILE B N 1
ATOM 1433 C CA . ILE B 1 48 ? -4.824 6.793 6.812 1 96.31 48 ILE B CA 1
ATOM 1434 C C . ILE B 1 48 ? -4.129 6.301 5.547 1 96.31 48 ILE B C 1
ATOM 1436 O O . ILE B 1 48 ? -3.98 7.051 4.582 1 96.31 48 ILE B O 1
ATOM 1440 N N . THR B 1 49 ? -3.619 5.098 5.578 1 93.56 49 THR B N 1
ATOM 1441 C CA . THR B 1 49 ? -3.094 4.445 4.383 1 93.56 49 THR B CA 1
ATOM 1442 C C . THR B 1 49 ? -4.094 3.434 3.834 1 93.56 49 THR B C 1
ATOM 1444 O O . THR B 1 49 ? -5.078 3.102 4.5 1 93.56 49 THR B O 1
ATOM 1447 N N . ASP B 1 50 ? -3.834 3.002 2.566 1 95.69 50 ASP B N 1
ATOM 1448 C CA . ASP B 1 50 ? -4.676 1.939 2.025 1 95.69 50 ASP B CA 1
ATOM 1449 C C . ASP B 1 50 ? -4.629 0.696 2.91 1 95.69 50 ASP B C 1
ATOM 1451 O O . ASP B 1 50 ? -5.656 0.062 3.154 1 95.69 50 ASP B O 1
ATOM 1455 N N . ARG B 1 51 ? -3.486 0.445 3.506 1 94.12 51 ARG B N 1
ATOM 1456 C CA . ARG B 1 51 ? -3.369 -0.699 4.402 1 94.12 51 ARG B CA 1
ATOM 1457 C C . ARG B 1 51 ? -4.238 -0.515 5.641 1 94.12 51 ARG B C 1
ATOM 1459 O O . ARG B 1 51 ? -4.836 -1.474 6.133 1 94.12 51 ARG B O 1
ATOM 1466 N N . ASP B 1 52 ? -4.328 0.637 6.16 1 95.81 52 ASP B N 1
ATOM 1467 C CA . ASP B 1 52 ? -5.176 0.912 7.32 1 95.81 52 ASP B CA 1
ATOM 1468 C C . ASP B 1 52 ? -6.633 0.558 7.031 1 95.81 52 ASP B C 1
ATOM 1470 O O . ASP B 1 52 ? -7.309 -0.044 7.871 1 95.81 52 ASP B O 1
ATOM 1474 N N . LEU B 1 53 ? -7.105 0.986 5.867 1 98.31 53 LEU B N 1
ATOM 1475 C CA . LEU B 1 53 ? -8.492 0.729 5.504 1 98.31 53 LEU B CA 1
ATOM 1476 C C . LEU B 1 53 ? -8.758 -0.77 5.402 1 98.31 53 LEU B C 1
ATOM 1478 O O . LEU B 1 53 ? -9.859 -1.231 5.727 1 98.31 53 LEU B O 1
ATOM 1482 N N . VAL B 1 54 ? -7.75 -1.473 4.984 1 98.19 54 VAL B N 1
ATOM 1483 C CA . VAL B 1 54 ? -7.906 -2.914 4.824 1 98.19 54 VAL B CA 1
ATOM 1484 C C . VAL B 1 54 ? -7.844 -3.598 6.188 1 98.19 54 VAL B C 1
ATOM 1486 O O . VAL B 1 54 ? -8.742 -4.363 6.547 1 98.19 54 VAL B O 1
ATOM 1489 N N . VAL B 1 55 ? -6.855 -3.297 7.008 1 97.94 55 VAL B N 1
ATOM 1490 C CA . VAL B 1 55 ? -6.566 -4.043 8.227 1 97.94 55 VAL B CA 1
ATOM 1491 C C . VAL B 1 55 ? -7.496 -3.578 9.352 1 97.94 55 VAL B C 1
ATOM 1493 O O . VAL B 1 55 ? -7.945 -4.387 10.164 1 97.94 55 VAL B O 1
ATOM 1496 N N . ARG B 1 56 ? -7.828 -2.352 9.359 1 97.75 56 ARG B N 1
ATOM 1497 C CA . ARG B 1 56 ? -8.656 -1.831 10.438 1 97.75 56 ARG B CA 1
ATOM 1498 C C . ARG B 1 56 ? -10.078 -1.56 9.953 1 97.75 56 ARG B C 1
ATOM 1500 O O . ARG B 1 56 ? -10.977 -1.311 10.758 1 97.75 56 ARG B O 1
ATOM 1507 N N . GLY B 1 57 ? -10.297 -1.536 8.656 1 98.12 57 GLY B N 1
ATOM 1508 C CA . GLY B 1 57 ? -11.617 -1.363 8.086 1 98.12 57 GLY B CA 1
ATOM 1509 C C . GLY B 1 57 ? -12.273 -2.674 7.688 1 98.12 57 GLY B C 1
ATOM 1510 O O . GLY B 1 57 ? -13.055 -3.242 8.453 1 98.12 57 GLY B O 1
ATOM 1511 N N . ILE B 1 58 ? -11.852 -3.207 6.539 1 98.56 58 ILE B N 1
ATOM 1512 C CA . ILE B 1 58 ? -12.469 -4.398 5.973 1 98.56 58 ILE B CA 1
ATOM 1513 C C . ILE B 1 58 ? -12.297 -5.578 6.93 1 98.56 58 ILE B C 1
ATOM 1515 O O . ILE B 1 58 ? -13.266 -6.258 7.27 1 98.56 58 ILE B O 1
ATOM 1519 N N . ALA B 1 59 ? -11.094 -5.832 7.406 1 98.56 59 ALA B N 1
ATOM 1520 C CA . ALA B 1 59 ? -10.789 -7.012 8.211 1 98.56 59 ALA B CA 1
ATOM 1521 C C . ALA B 1 59 ? -11.5 -6.961 9.555 1 98.56 59 ALA B C 1
ATOM 1523 O O . ALA B 1 59 ? -11.695 -7.992 10.211 1 98.56 59 ALA B O 1
ATOM 1524 N N . GLU B 1 60 ? -11.867 -5.781 9.961 1 98.25 60 GLU B N 1
ATOM 1525 C CA . GLU B 1 60 ? -12.57 -5.617 11.227 1 98.25 60 GLU B CA 1
ATOM 1526 C C . GLU B 1 60 ? -14.07 -5.438 11.008 1 98.25 60 GLU B C 1
ATOM 1528 O O . GLU B 1 60 ? -14.797 -5.078 11.93 1 98.25 60 GLU B O 1
ATOM 1533 N N . LYS B 1 61 ? -14.523 -5.57 9.805 1 97.81 61 LYS B N 1
ATOM 1534 C CA . LYS B 1 61 ? -15.93 -5.535 9.414 1 97.81 61 LYS B CA 1
ATOM 1535 C C . LYS B 1 61 ? -16.531 -4.16 9.672 1 97.81 61 LYS B C 1
ATOM 1537 O O . LYS B 1 61 ? -17.703 -4.059 10.078 1 97.81 61 LYS B O 1
ATOM 1542 N N . ARG B 1 62 ? -15.797 -3.168 9.523 1 97.38 62 ARG B N 1
ATOM 1543 C CA . ARG B 1 62 ? -16.328 -1.81 9.586 1 97.38 62 ARG B CA 1
ATOM 1544 C C . ARG B 1 62 ? -16.922 -1.384 8.242 1 97.38 62 ARG B C 1
ATOM 1546 O O . ARG B 1 62 ? -16.25 -1.504 7.207 1 97.38 62 ARG B O 1
ATOM 1553 N N . PRO B 1 63 ? -18.125 -0.875 8.281 1 96.25 63 PRO B N 1
ATOM 1554 C CA . PRO B 1 63 ? -18.719 -0.426 7.016 1 96.25 63 PRO B CA 1
ATOM 1555 C C . PRO B 1 63 ? -18.062 0.847 6.484 1 96.25 63 PRO B C 1
ATOM 1557 O O . PRO B 1 63 ? -17.359 1.543 7.227 1 96.25 63 PRO B O 1
ATOM 1560 N N . GLY B 1 64 ? -18.328 1.14 5.176 1 97 64 GLY B N 1
ATOM 1561 C CA . GLY B 1 64 ? -17.828 2.35 4.551 1 97 64 GLY B CA 1
ATOM 1562 C C . GLY B 1 64 ? -18.281 3.619 5.238 1 97 64 GLY B C 1
ATOM 1563 O O . GLY B 1 64 ? -17.656 4.672 5.102 1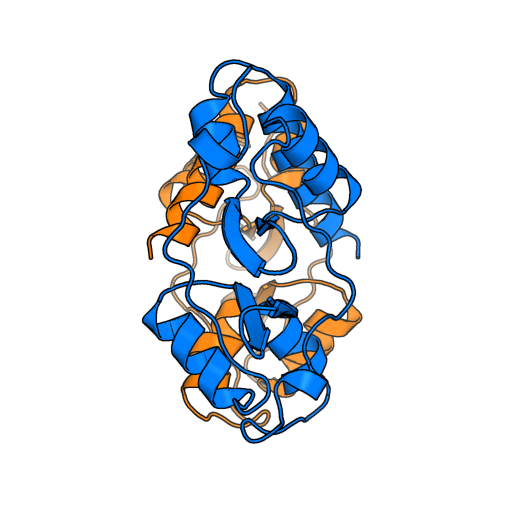 97 64 GLY B O 1
ATOM 1564 N N . SER B 1 65 ? -19.344 3.551 6.027 1 97.5 65 SER B N 1
ATOM 1565 C CA . SER B 1 65 ? -19.922 4.707 6.711 1 97.5 65 SER B CA 1
ATOM 1566 C C . SER B 1 65 ? -19.219 4.965 8.039 1 97.5 65 SER B C 1
ATOM 1568 O O . SER B 1 65 ? -19.5 5.961 8.711 1 97.5 65 SER B O 1
ATOM 1570 N N . SER B 1 66 ? -18.234 4.145 8.406 1 97.56 66 SER B N 1
ATOM 1571 C CA . SER B 1 66 ? -17.5 4.352 9.648 1 97.56 66 SER B CA 1
ATOM 1572 C C . SER B 1 66 ? -16.672 5.633 9.594 1 97.56 66 SER B C 1
ATOM 1574 O O . SER B 1 66 ? -16.156 5.996 8.539 1 97.56 66 SER B O 1
ATOM 1576 N N . GLN B 1 67 ? -16.5 6.238 10.75 1 97.31 67 GLN B N 1
ATOM 1577 C CA . GLN B 1 67 ? -15.688 7.445 10.836 1 97.31 67 GLN B CA 1
ATOM 1578 C C . GLN B 1 67 ? -14.211 7.129 10.609 1 97.31 67 GLN B C 1
ATOM 1580 O O . GLN B 1 67 ? -13.727 6.078 11.039 1 97.31 67 GLN B O 1
ATOM 1585 N N . VAL B 1 68 ? -13.555 8.062 10.023 1 97.44 68 VAL B N 1
ATOM 1586 C CA . VAL B 1 68 ? -12.141 7.855 9.727 1 97.44 68 VAL B CA 1
ATOM 1587 C C . VAL B 1 68 ? -11.352 7.742 11.023 1 97.44 68 VAL B C 1
ATOM 1589 O O . VAL B 1 68 ? -10.297 7.094 11.062 1 97.44 68 VAL B O 1
ATOM 1592 N N . THR B 1 69 ? -11.828 8.352 12.117 1 96.12 69 THR B N 1
ATOM 1593 C CA . THR B 1 69 ? -11.117 8.344 13.391 1 96.12 69 THR B CA 1
ATOM 1594 C C . THR B 1 69 ? -11.039 6.926 13.961 1 96.12 69 THR B C 1
ATOM 1596 O O . THR B 1 69 ? -10.219 6.645 14.836 1 96.12 69 THR B O 1
ATOM 1599 N N . GLU B 1 70 ? -11.844 5.988 13.453 1 96.12 70 GLU B N 1
ATOM 1600 C CA . GLU B 1 70 ? -11.844 4.598 13.898 1 96.12 70 GLU B CA 1
ATOM 1601 C C . GLU B 1 70 ? -10.742 3.797 13.203 1 96.12 70 GLU B C 1
ATOM 1603 O O . GLU B 1 70 ? -10.414 2.693 13.641 1 96.12 70 GLU B O 1
ATOM 1608 N N . VAL B 1 71 ? -10.18 4.363 12.109 1 97.19 71 VAL B N 1
ATOM 1609 C CA . VAL B 1 71 ? -9.25 3.555 11.32 1 97.19 71 VAL B CA 1
ATOM 1610 C C . VAL B 1 71 ? -7.934 4.305 11.148 1 97.19 71 VAL B C 1
ATOM 1612 O O . VAL B 1 71 ? -6.941 3.729 10.695 1 97.19 71 VAL B O 1
ATOM 1615 N N . MET B 1 72 ? -7.895 5.543 11.469 1 95.81 72 MET B N 1
ATOM 1616 C CA . MET B 1 72 ? -6.684 6.324 11.242 1 95.81 72 MET B CA 1
ATOM 1617 C C . MET B 1 72 ? -5.637 6.027 12.312 1 95.81 72 MET B C 1
ATOM 1619 O O . MET B 1 72 ? -5.973 5.566 13.406 1 95.81 72 MET B O 1
ATOM 1623 N N . SER B 1 73 ? -4.367 6.16 11.93 1 90.69 73 SER B N 1
ATOM 1624 C CA . SER B 1 73 ? -3.299 6.121 12.922 1 90.69 73 SER B CA 1
ATOM 1625 C C . SER B 1 73 ? -3.125 7.477 13.602 1 90.69 73 SER B C 1
ATOM 1627 O O . SER B 1 73 ? -3.191 8.516 12.945 1 90.69 73 SER B O 1
ATOM 1629 N N . GLU B 1 74 ? -2.934 7.434 14.875 1 84.81 74 GLU B N 1
ATOM 1630 C CA . GLU B 1 74 ? -2.701 8.656 15.633 1 84.81 74 GLU B CA 1
ATOM 1631 C C . GLU B 1 74 ? -1.227 8.812 15.992 1 84.81 74 GLU B C 1
ATOM 1633 O O . GLU B 1 74 ? -0.817 9.852 16.516 1 84.81 74 GLU B O 1
ATOM 1638 N N . HIS B 1 75 ? -0.504 7.781 15.789 1 83.44 75 HIS B N 1
ATOM 1639 C CA . HIS B 1 75 ? 0.941 7.898 15.953 1 83.44 75 HIS B CA 1
ATOM 1640 C C . HIS B 1 75 ? 1.594 8.469 14.695 1 83.44 75 HIS B C 1
ATOM 1642 O O . HIS B 1 75 ? 1.893 7.73 13.758 1 83.44 75 HIS B O 1
ATOM 1648 N N . LEU B 1 76 ? 1.806 9.781 14.812 1 89.12 76 LEU B N 1
ATOM 1649 C CA . LEU B 1 76 ? 2.262 10.516 13.641 1 89.12 76 LEU B CA 1
ATOM 1650 C C . LEU B 1 76 ? 3.762 10.781 13.711 1 89.12 76 LEU B C 1
ATOM 1652 O O . LEU B 1 76 ? 4.266 11.242 14.734 1 89.12 76 LEU B O 1
ATOM 1656 N N . ILE B 1 77 ? 4.445 10.336 12.789 1 93.31 77 ILE B N 1
ATOM 1657 C CA . ILE B 1 77 ? 5.82 10.766 12.578 1 93.31 77 ILE B CA 1
ATOM 1658 C C . ILE B 1 77 ? 5.848 11.906 11.562 1 93.31 77 ILE B C 1
ATOM 1660 O O . ILE B 1 77 ? 5.363 11.758 10.438 1 93.31 77 ILE B O 1
ATOM 1664 N N . THR B 1 78 ? 6.258 13.039 12.039 1 96.56 78 THR B N 1
ATOM 1665 C CA . THR B 1 78 ? 6.285 14.219 11.18 1 96.56 78 THR B CA 1
ATOM 1666 C C . THR B 1 78 ? 7.68 14.836 11.156 1 96.56 78 THR B C 1
ATOM 1668 O O . THR B 1 78 ? 8.523 14.5 11.992 1 96.56 78 THR B O 1
ATOM 1671 N N . VAL B 1 79 ? 7.848 15.672 10.203 1 97.12 79 VAL B N 1
ATOM 1672 C CA . VAL B 1 79 ? 9.078 16.453 10.141 1 97.12 79 VAL B CA 1
ATOM 1673 C C . VAL B 1 79 ? 8.742 17.922 9.906 1 97.12 79 VAL B C 1
ATOM 1675 O O . VAL B 1 79 ? 7.629 18.266 9.484 1 97.12 79 VAL B O 1
ATOM 1678 N N . SER B 1 80 ? 9.719 18.797 10.211 1 97.81 80 SER B N 1
ATOM 1679 C CA . SER B 1 80 ? 9.617 20.219 9.875 1 97.81 80 SER B CA 1
ATOM 1680 C C . SER B 1 80 ? 10.117 20.484 8.461 1 97.81 80 SER B C 1
ATOM 1682 O O . SER B 1 80 ? 10.945 19.734 7.934 1 97.81 80 SER B O 1
ATOM 1684 N N . PRO B 1 81 ? 9.602 21.594 7.859 1 97.5 81 PRO B N 1
ATOM 1685 C CA . PRO B 1 81 ? 10.141 21.953 6.547 1 97.5 81 PRO B CA 1
ATOM 1686 C C . PRO B 1 81 ? 11.648 22.203 6.578 1 97.5 81 PRO B C 1
ATOM 1688 O O . PRO B 1 81 ? 12.32 22.109 5.543 1 97.5 81 PRO B O 1
ATOM 1691 N N . ASP B 1 82 ? 12.188 22.453 7.707 1 97.56 82 ASP B N 1
ATOM 1692 C CA . ASP B 1 82 ? 13.602 22.797 7.832 1 97.56 82 ASP B CA 1
ATOM 1693 C C . ASP B 1 82 ? 14.453 21.547 8.047 1 97.56 82 ASP B C 1
ATOM 1695 O O . ASP B 1 82 ? 15.688 21.609 8.023 1 97.56 82 ASP B O 1
ATOM 1699 N N . THR B 1 83 ? 13.789 20.406 8.297 1 96.44 83 THR B N 1
ATOM 1700 C CA . THR B 1 83 ? 14.508 19.156 8.453 1 96.44 83 THR B CA 1
ATOM 1701 C C . THR B 1 83 ? 15.328 18.844 7.203 1 96.44 83 THR B C 1
ATOM 1703 O O . THR B 1 83 ? 14.875 19.078 6.082 1 96.44 83 THR B O 1
ATOM 1706 N N . SER B 1 84 ? 16.547 18.328 7.414 1 95.62 84 SER B N 1
ATOM 1707 C CA . SER B 1 84 ? 17.359 17.938 6.258 1 95.62 84 SER B CA 1
ATOM 1708 C C . SER B 1 84 ? 16.766 16.734 5.547 1 95.62 84 SER B C 1
ATOM 1710 O O . SER B 1 84 ? 16.109 15.898 6.172 1 95.62 84 SER B O 1
ATOM 1712 N N . VAL B 1 85 ? 17.062 16.625 4.301 1 93.69 85 VAL B N 1
ATOM 1713 C CA . VAL B 1 85 ? 16.609 15.492 3.502 1 93.69 85 VAL B CA 1
ATOM 1714 C C . VAL B 1 85 ? 17.188 14.203 4.074 1 93.69 85 VAL B C 1
ATOM 1716 O O . VAL B 1 85 ? 16.516 13.172 4.109 1 93.69 85 VAL B O 1
ATOM 1719 N N . GLU B 1 86 ? 18.391 14.273 4.562 1 91.12 86 GLU B N 1
ATOM 1720 C CA . GLU B 1 86 ? 19.047 13.109 5.148 1 91.12 86 GLU B CA 1
ATOM 1721 C C . GLU B 1 86 ? 18.328 12.641 6.41 1 91.12 86 GLU B C 1
ATOM 1723 O O . GLU B 1 86 ? 18.094 11.445 6.586 1 91.12 86 GLU B O 1
ATOM 1728 N N . GLU B 1 87 ? 18.031 13.602 7.238 1 93.06 87 GLU B N 1
ATOM 1729 C CA . GLU B 1 87 ? 17.312 13.266 8.469 1 93.06 87 GLU B CA 1
ATOM 1730 C C . GLU B 1 87 ? 15.945 12.68 8.164 1 93.06 87 GLU B C 1
ATOM 1732 O O . GLU B 1 87 ? 15.508 11.734 8.828 1 93.06 87 GLU B O 1
ATOM 1737 N N . ALA B 1 88 ? 15.289 13.266 7.195 1 94.56 88 ALA B N 1
ATOM 1738 C CA . ALA B 1 88 ? 13.984 12.75 6.789 1 94.56 88 ALA B CA 1
ATOM 1739 C C . ALA B 1 88 ? 14.086 11.297 6.32 1 94.56 88 ALA B C 1
ATOM 1741 O O . ALA B 1 88 ? 13.281 10.453 6.715 1 94.56 88 ALA B O 1
ATOM 1742 N N . ALA B 1 89 ? 15.086 11.008 5.578 1 89.44 89 ALA B N 1
ATOM 1743 C CA . ALA B 1 89 ? 15.305 9.648 5.094 1 89.44 89 ALA B CA 1
ATOM 1744 C C . ALA B 1 89 ? 15.578 8.688 6.25 1 89.44 89 ALA B C 1
ATOM 1746 O O . ALA B 1 89 ? 15.086 7.559 6.25 1 89.44 89 ALA B O 1
ATOM 1747 N N . GLU B 1 90 ? 16.297 9.148 7.211 1 89.81 90 GLU B N 1
ATOM 1748 C CA . GLU B 1 90 ? 16.594 8.344 8.391 1 89.81 90 GLU B CA 1
ATOM 1749 C C . GLU B 1 90 ? 15.32 8.023 9.172 1 89.81 90 GLU B C 1
ATOM 1751 O O . GLU B 1 90 ? 15.141 6.898 9.641 1 89.81 90 GLU B O 1
ATOM 1756 N N . GLN B 1 91 ? 14.516 9.008 9.305 1 91.12 91 GLN B N 1
ATOM 1757 C CA . GLN B 1 91 ? 13.25 8.805 9.992 1 91.12 91 GLN B CA 1
ATOM 1758 C C . GLN B 1 91 ? 12.391 7.773 9.273 1 91.12 91 GLN B C 1
ATOM 1760 O O . GLN B 1 91 ? 11.789 6.902 9.906 1 91.12 91 GLN B O 1
ATOM 1765 N N . MET B 1 92 ? 12.336 7.902 7.91 1 88.38 92 MET B N 1
ATOM 1766 C CA . MET B 1 92 ? 11.57 6.945 7.121 1 88.38 92 MET B CA 1
ATOM 1767 C C . MET B 1 92 ? 12.094 5.527 7.324 1 88.38 92 MET B C 1
ATOM 1769 O O . MET B 1 92 ? 11.312 4.59 7.516 1 88.38 92 MET B O 1
ATOM 1773 N N . ALA B 1 93 ? 13.359 5.418 7.348 1 81.62 93 ALA B N 1
ATOM 1774 C CA . ALA B 1 93 ? 13.984 4.113 7.539 1 81.62 93 ALA B CA 1
ATOM 1775 C C . ALA B 1 93 ? 13.719 3.57 8.938 1 81.62 93 ALA B C 1
ATOM 1777 O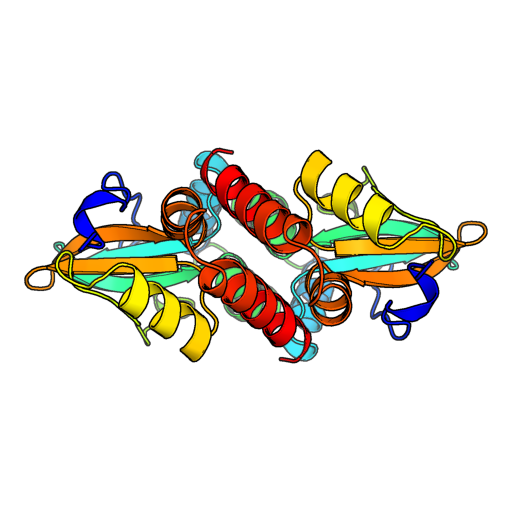 O . ALA B 1 93 ? 13.336 2.408 9.094 1 81.62 93 ALA B O 1
ATOM 1778 N N . GLN B 1 94 ? 13.883 4.418 9.938 1 85.75 94 GLN B N 1
ATOM 1779 C CA . GLN B 1 94 ? 13.703 4.039 11.336 1 85.75 94 GLN B CA 1
ATOM 1780 C C . GLN B 1 94 ? 12.281 3.564 11.602 1 85.75 94 GLN B C 1
ATOM 1782 O O . GLN B 1 94 ? 12.07 2.588 12.328 1 85.75 94 GLN B O 1
ATOM 1787 N N . HIS B 1 95 ? 11.414 4.27 11.008 1 86.31 95 HIS B N 1
ATOM 1788 C CA . HIS B 1 95 ? 10.016 3.98 11.312 1 86.31 95 HIS B CA 1
ATOM 1789 C C . HIS B 1 95 ? 9.375 3.143 10.211 1 86.31 95 HIS B C 1
ATOM 1791 O O . HIS B 1 95 ? 8.195 2.797 10.289 1 86.31 95 HIS B O 1
ATOM 1797 N N . GLN B 1 96 ? 10.078 2.875 9.18 1 79.44 96 GLN B N 1
ATOM 1798 C CA . GLN B 1 96 ? 9.641 2.033 8.07 1 79.44 96 GLN B CA 1
ATOM 1799 C C . GLN B 1 96 ? 8.422 2.629 7.371 1 79.44 96 GLN B C 1
ATOM 1801 O O . GLN B 1 96 ? 7.422 1.941 7.164 1 79.44 96 GLN B O 1
ATOM 1806 N N . ILE B 1 97 ? 8.617 3.893 7.145 1 83.81 97 ILE B N 1
ATOM 1807 C CA . ILE B 1 97 ? 7.547 4.574 6.422 1 83.81 97 ILE B CA 1
ATOM 1808 C C . ILE B 1 97 ? 8.117 5.234 5.168 1 83.81 97 ILE B C 1
ATOM 1810 O O . ILE B 1 97 ? 9.312 5.512 5.09 1 83.81 97 ILE B O 1
ATOM 1814 N N . ARG B 1 98 ? 7.238 5.488 4.188 1 83 98 ARG B N 1
ATOM 1815 C CA . ARG B 1 98 ? 7.691 5.996 2.895 1 83 98 ARG B CA 1
ATOM 1816 C C . ARG B 1 98 ? 7.238 7.438 2.688 1 83 98 ARG B C 1
ATOM 1818 O O . ARG B 1 98 ? 7.578 8.062 1.679 1 83 98 ARG B O 1
ATOM 1825 N N . ARG B 1 99 ? 6.418 7.891 3.553 1 90.75 99 ARG B N 1
ATOM 1826 C CA . ARG B 1 99 ? 5.926 9.266 3.48 1 90.75 99 ARG B CA 1
ATOM 1827 C C . ARG B 1 99 ? 5.934 9.922 4.855 1 90.75 99 ARG B C 1
ATOM 1829 O O . ARG B 1 99 ? 5.637 9.273 5.863 1 90.75 99 ARG B O 1
ATOM 1836 N N . LEU B 1 100 ? 6.316 11.164 4.84 1 94.25 100 LEU B N 1
ATOM 1837 C CA . LEU B 1 100 ? 6.328 11.969 6.059 1 94.25 100 LEU B CA 1
ATOM 1838 C C . LEU B 1 100 ? 5.508 13.242 5.883 1 94.25 100 LEU B C 1
ATOM 1840 O O . LEU B 1 100 ? 5.781 14.039 4.98 1 94.25 100 LEU B O 1
ATOM 1844 N N . PRO B 1 101 ? 4.438 13.43 6.695 1 96.56 101 PRO B N 1
ATOM 1845 C CA . PRO B 1 101 ? 3.834 14.766 6.723 1 96.56 101 PRO B CA 1
ATOM 1846 C C . PRO B 1 101 ? 4.805 15.844 7.199 1 96.56 101 PRO B C 1
ATOM 1848 O O . PRO B 1 101 ? 5.625 15.586 8.086 1 96.56 101 PRO B O 1
ATOM 1851 N N . VAL B 1 102 ? 4.723 16.922 6.578 1 97.81 102 VAL B N 1
ATOM 1852 C CA . VAL B 1 102 ? 5.523 18.078 6.969 1 97.81 102 VAL B CA 1
ATOM 1853 C C . VAL B 1 102 ? 4.656 19.078 7.719 1 97.81 102 VAL B C 1
ATOM 1855 O O . VAL B 1 102 ? 3.641 19.547 7.195 1 97.81 102 VAL B O 1
ATOM 1858 N N . VAL B 1 103 ? 5.066 19.359 8.945 1 97.56 103 VAL B N 1
ATOM 1859 C CA . VAL B 1 103 ? 4.246 20.188 9.82 1 97.56 103 VAL B CA 1
ATOM 1860 C C . VAL B 1 103 ? 5.043 21.406 10.289 1 97.56 103 VAL B C 1
ATOM 1862 O O . VAL B 1 103 ? 6.23 21.281 10.609 1 97.56 103 VAL B O 1
ATOM 1865 N N . GLU B 1 104 ? 4.441 22.516 10.18 1 96.38 104 GLU B N 1
ATOM 1866 C CA . GLU B 1 104 ? 4.992 23.781 10.664 1 96.38 104 GLU B CA 1
ATOM 1867 C C . GLU B 1 104 ? 4.004 24.5 11.57 1 96.38 104 GLU B C 1
ATOM 1869 O O . GLU B 1 104 ? 2.891 24.828 11.148 1 96.38 104 GLU B O 1
ATOM 1874 N N . ASN B 1 105 ? 4.375 24.766 12.789 1 92.44 105 ASN B N 1
ATOM 1875 C CA . ASN B 1 105 ? 3.518 25.422 13.773 1 92.44 105 ASN B CA 1
ATOM 1876 C C . ASN B 1 105 ? 2.178 24.703 13.914 1 92.44 105 ASN B C 1
ATOM 1878 O O . ASN B 1 105 ? 1.123 25.344 13.898 1 92.44 105 ASN B O 1
ATOM 1882 N N . GLY B 1 106 ? 2.221 23.344 13.852 1 89.25 106 GLY B N 1
ATOM 1883 C CA . GLY B 1 106 ? 1.053 22.5 14.062 1 89.25 106 GLY B CA 1
ATOM 1884 C C . GLY B 1 106 ? 0.209 22.328 12.82 1 89.25 106 GLY B C 1
ATOM 1885 O O . GLY B 1 106 ? -0.762 21.562 12.82 1 89.25 106 GLY B O 1
ATOM 1886 N N . LYS B 1 107 ? 0.668 23 11.812 1 95.5 107 LYS B N 1
ATOM 1887 C CA . LYS B 1 107 ? -0.119 22.938 10.586 1 95.5 107 LYS B CA 1
ATOM 1888 C C . LYS B 1 107 ? 0.559 22.062 9.531 1 95.5 107 LYS B C 1
ATOM 1890 O O . LYS B 1 107 ? 1.78 22.109 9.367 1 95.5 107 LYS B O 1
ATOM 1895 N N . LEU B 1 108 ? -0.282 21.281 8.867 1 96.88 108 LEU B N 1
ATOM 1896 C CA . LEU B 1 108 ? 0.232 20.5 7.754 1 96.88 108 LEU B CA 1
ATOM 1897 C C . LEU B 1 108 ? 0.578 21.391 6.566 1 96.88 108 LEU B C 1
ATOM 1899 O O . LEU B 1 108 ? -0.294 22.062 6.02 1 96.88 108 LEU B O 1
ATOM 1903 N N . VAL B 1 109 ? 1.87 21.344 6.145 1 96.75 109 VAL B N 1
ATOM 1904 C CA . VAL B 1 109 ? 2.268 22.266 5.082 1 96.75 109 VAL B CA 1
ATOM 1905 C C . VAL B 1 109 ? 2.75 21.469 3.869 1 96.75 109 VAL B C 1
ATOM 1907 O O . VAL B 1 109 ? 3.02 22.047 2.812 1 96.75 109 VAL B O 1
ATOM 1910 N N . GLY B 1 110 ? 2.902 20.172 3.99 1 96.56 110 GLY B N 1
ATOM 1911 C CA . GLY B 1 110 ? 3.34 19.359 2.869 1 96.56 110 GLY B CA 1
ATOM 1912 C C . GLY B 1 110 ? 3.506 17.891 3.225 1 96.56 110 GLY B C 1
ATOM 1913 O O . GLY B 1 110 ? 3.188 17.484 4.344 1 96.56 110 GLY B O 1
ATOM 1914 N N . ILE B 1 111 ? 3.871 17.125 2.285 1 95.94 111 ILE B N 1
ATOM 1915 C CA . ILE B 1 111 ? 4.258 15.727 2.445 1 95.94 111 ILE B CA 1
ATOM 1916 C C . ILE B 1 111 ? 5.523 15.445 1.638 1 95.94 111 ILE B C 1
ATOM 1918 O O . ILE B 1 111 ? 5.672 15.938 0.515 1 95.94 111 ILE B O 1
ATOM 1922 N N . VAL B 1 112 ? 6.418 14.727 2.246 1 94.5 112 VAL B N 1
ATOM 1923 C CA . VAL B 1 112 ? 7.609 14.312 1.513 1 94.5 112 VAL B CA 1
ATOM 1924 C C . VAL B 1 112 ? 7.684 12.789 1.46 1 94.5 112 VAL B C 1
ATOM 1926 O O . VAL B 1 112 ? 7.461 12.117 2.469 1 94.5 112 VAL B O 1
ATOM 1929 N N . SER B 1 113 ? 7.871 12.328 0.278 1 90.25 113 SER B N 1
ATOM 1930 C CA . SER B 1 113 ? 7.961 10.883 0.093 1 90.25 113 SER B CA 1
ATOM 1931 C C . SER B 1 113 ? 9.398 10.453 -0.167 1 90.25 113 SER B C 1
ATOM 1933 O O . SER B 1 113 ? 10.273 11.289 -0.407 1 90.25 113 SER B O 1
ATOM 1935 N N . LEU B 1 114 ? 9.547 9.18 -0.047 1 85.31 114 LEU B N 1
ATOM 1936 C CA . LEU B 1 114 ? 10.859 8.625 -0.362 1 85.31 114 LEU B CA 1
ATOM 1937 C C . LEU B 1 114 ? 11.25 8.938 -1.803 1 85.31 114 LEU B C 1
ATOM 1939 O O . LEU B 1 114 ? 12.414 9.195 -2.094 1 85.31 114 LEU B O 1
ATOM 1943 N N . GLY B 1 115 ? 10.305 8.922 -2.691 1 81.44 115 GLY B N 1
ATOM 1944 C CA . GLY B 1 115 ? 10.57 9.297 -4.074 1 81.44 115 GLY B CA 1
ATOM 1945 C C . GLY B 1 115 ? 11.047 10.727 -4.223 1 81.44 115 GLY B C 1
ATOM 1946 O O . GLY B 1 115 ? 11.922 11.008 -5.043 1 81.44 115 GLY B O 1
ATOM 1947 N N . ASP B 1 116 ? 10.461 11.594 -3.523 1 85 116 ASP B N 1
ATOM 1948 C CA . ASP B 1 116 ? 10.859 12.992 -3.543 1 85 116 ASP B CA 1
ATOM 1949 C C . ASP B 1 116 ? 12.312 13.156 -3.088 1 85 116 ASP B C 1
ATOM 1951 O O . ASP B 1 116 ? 13.016 14.055 -3.555 1 85 116 ASP B O 1
ATOM 1955 N N . LEU B 1 117 ? 12.719 12.281 -2.088 1 84.44 117 LEU B N 1
ATOM 1956 C CA . LEU B 1 117 ? 14.062 12.359 -1.539 1 84.44 117 LEU B CA 1
ATOM 1957 C C . LEU B 1 117 ? 15.078 11.734 -2.494 1 84.44 117 LEU B C 1
ATOM 1959 O O . LEU B 1 117 ? 16.203 12.211 -2.602 1 84.44 117 LEU B O 1
ATOM 1963 N N . ALA B 1 118 ? 14.766 10.594 -3.092 1 73.06 118 ALA B N 1
ATOM 1964 C CA . ALA B 1 118 ? 15.641 9.852 -4 1 73.06 118 ALA B CA 1
ATOM 1965 C C . ALA B 1 118 ? 15.961 10.68 -5.246 1 73.06 118 ALA B C 1
ATOM 1967 O O . ALA B 1 118 ? 17.094 10.672 -5.73 1 73.06 118 ALA B O 1
ATOM 1968 N N . THR B 1 119 ? 15.031 11.172 -5.816 1 64.25 119 THR B N 1
ATOM 1969 C CA . THR B 1 119 ? 15.266 11.984 -7.008 1 64.25 119 THR B CA 1
ATOM 1970 C C . THR B 1 119 ? 16.234 13.125 -6.707 1 64.25 119 THR B C 1
ATOM 1972 O O . THR B 1 119 ? 16.984 13.562 -7.586 1 64.25 119 THR B O 1
ATOM 1975 N N . ASN B 1 120 ? 16.125 13.406 -5.496 1 54.41 120 ASN B N 1
ATOM 1976 C CA . ASN B 1 120 ? 17.062 14.469 -5.172 1 54.41 120 ASN B CA 1
ATOM 1977 C C . ASN B 1 120 ? 18.422 13.906 -4.73 1 54.41 120 ASN B C 1
ATOM 1979 O O . ASN B 1 120 ? 19.438 14.594 -4.82 1 54.41 120 ASN B O 1
ATOM 1983 N N . ARG B 1 121 ? 18.344 12.656 -4.02 1 50.66 121 ARG B N 1
ATOM 1984 C CA . ARG B 1 121 ? 19.609 12.031 -3.633 1 50.66 121 ARG B CA 1
ATOM 1985 C C . ARG B 1 121 ? 20.25 11.305 -4.809 1 50.66 121 ARG B C 1
ATOM 1987 O O . ARG B 1 121 ? 21.25 10.609 -4.648 1 50.66 121 ARG B O 1
ATOM 1994 N N . TYR B 1 122 ? 19.656 10.953 -5.93 1 44.5 122 TYR B N 1
ATOM 1995 C CA . TYR B 1 122 ? 20.594 10.273 -6.816 1 44.5 122 TYR B CA 1
ATOM 1996 C C . TYR B 1 122 ? 22.031 10.75 -6.559 1 44.5 122 TYR B C 1
ATOM 1998 O O . TYR B 1 122 ? 22.969 10.266 -7.188 1 44.5 122 TYR B O 1
ATOM 2006 N N . SER B 1 123 ? 22.141 11.656 -5.805 1 36.84 123 SER B N 1
ATOM 2007 C CA . SER B 1 123 ? 23.594 11.758 -5.66 1 36.84 123 SER B CA 1
ATOM 2008 C C . SER B 1 123 ? 24.125 10.758 -4.633 1 36.84 123 SER B C 1
ATOM 2010 O O . SER B 1 123 ? 25.234 10.266 -4.762 1 36.84 123 SER B O 1
ATOM 2012 N N . ASP B 1 124 ? 23.422 10.453 -3.346 1 37.81 124 ASP B N 1
ATOM 2013 C CA . ASP B 1 124 ? 24.219 9.703 -2.375 1 37.81 124 ASP B CA 1
ATOM 2014 C C . ASP B 1 124 ? 23.609 8.328 -2.121 1 37.81 124 ASP B C 1
ATOM 2016 O O . ASP B 1 124 ? 22.375 8.172 -2.125 1 37.81 124 ASP B O 1
ATOM 2020 N N . GLU B 1 125 ? 24.328 7.105 -2.023 1 41.56 125 GLU B N 1
ATOM 2021 C CA . GLU B 1 125 ? 24.266 5.672 -1.757 1 41.56 125 GLU B CA 1
ATOM 2022 C C . GLU B 1 125 ? 23.203 5.359 -0.7 1 41.56 125 GLU B C 1
ATOM 2024 O O . GLU B 1 125 ? 22.594 4.293 -0.73 1 41.56 125 GLU B O 1
ATOM 2029 N N . ARG B 1 126 ? 22.812 6.281 0.132 1 43.91 126 ARG B N 1
ATOM 2030 C CA . ARG B 1 126 ? 22.062 5.945 1.335 1 43.91 126 ARG B CA 1
ATOM 2031 C C . ARG B 1 126 ? 20.578 5.844 1.034 1 43.91 126 ARG B C 1
ATOM 2033 O O . ARG B 1 126 ? 19.859 5.082 1.688 1 43.91 126 ARG B O 1
ATOM 2040 N N . ALA B 1 127 ? 20.141 6.602 0.14 1 48.06 127 ALA B N 1
ATOM 2041 C CA . ALA B 1 127 ? 18.719 6.551 -0.143 1 48.06 127 ALA B CA 1
ATOM 2042 C C . ALA B 1 127 ? 18.328 5.199 -0.743 1 48.06 127 ALA B C 1
ATOM 2044 O O . ALA B 1 127 ? 17.25 4.664 -0.44 1 48.06 127 ALA B O 1
ATOM 2045 N N . GLY B 1 128 ? 19.141 4.609 -1.538 1 46.25 128 GLY B N 1
ATOM 2046 C CA . GLY B 1 128 ? 18.891 3.289 -2.092 1 46.25 128 GLY B CA 1
ATOM 2047 C C . GLY B 1 128 ? 18.703 2.223 -1.028 1 46.25 128 GLY B C 1
ATOM 2048 O O . GLY B 1 128 ? 17.812 1.385 -1.132 1 46.25 128 GLY B O 1
ATOM 2049 N N . ARG B 1 129 ? 19.547 2.367 -0.067 1 48.41 129 ARG B N 1
ATOM 2050 C CA . ARG B 1 129 ? 19.516 1.415 1.038 1 48.41 129 ARG B CA 1
ATOM 2051 C C . ARG B 1 129 ? 18.219 1.55 1.841 1 48.41 129 ARG B C 1
ATOM 2053 O O . ARG B 1 129 ? 17.641 0.549 2.268 1 48.41 129 ARG B O 1
ATOM 2060 N N . ALA B 1 130 ? 17.891 2.768 2.16 1 50.56 130 ALA B N 1
ATOM 2061 C CA . ALA B 1 130 ? 16.641 2.959 2.912 1 50.56 130 ALA B CA 1
ATOM 2062 C C . ALA B 1 130 ? 15.445 2.395 2.152 1 50.56 130 ALA B C 1
ATOM 2064 O O . ALA B 1 130 ? 14.57 1.765 2.746 1 50.56 130 ALA B O 1
ATOM 2065 N N . LEU B 1 131 ? 15.547 2.646 0.922 1 52.91 131 LEU B N 1
ATOM 2066 C CA . LEU B 1 131 ? 14.477 2.107 0.088 1 52.91 131 LEU B CA 1
ATOM 2067 C C . LEU B 1 131 ? 14.438 0.585 0.18 1 52.91 131 LEU B C 1
ATOM 2069 O O . LEU B 1 131 ? 13.352 -0.005 0.241 1 52.91 131 LEU B O 1
ATOM 2073 N N . SER B 1 132 ? 15.547 0.046 0.207 1 50 132 SER B N 1
ATOM 2074 C CA . SER B 1 132 ? 15.656 -1.405 0.312 1 50 132 SER B CA 1
ATOM 2075 C C . SER B 1 132 ? 15.203 -1.896 1.683 1 50 132 SER B C 1
ATOM 2077 O O . SER B 1 132 ? 14.531 -2.924 1.787 1 50 132 SER B O 1
ATOM 2079 N N . GLU B 1 133 ? 15.523 -1.224 2.676 1 49.66 133 GLU B N 1
ATOM 2080 C CA . GLU B 1 133 ? 15.203 -1.65 4.035 1 49.66 133 GLU B CA 1
ATOM 2081 C C . GLU B 1 133 ? 13.711 -1.522 4.316 1 49.66 133 GLU B C 1
ATOM 2083 O O . GLU B 1 133 ? 13.125 -2.365 5.004 1 49.66 133 GLU B O 1
ATOM 2088 N N . ILE B 1 134 ? 13.219 -0.499 3.992 1 47.62 134 ILE B N 1
ATOM 2089 C CA . ILE B 1 134 ? 11.789 -0.285 4.219 1 47.62 134 ILE B CA 1
ATOM 2090 C C . ILE B 1 134 ? 10.984 -1.329 3.451 1 47.62 134 ILE B C 1
ATOM 2092 O O . ILE B 1 134 ? 10.016 -1.882 3.975 1 47.62 134 ILE B O 1
ATOM 2096 N N . SER B 1 135 ? 11.383 -1.548 2.285 1 47.19 135 SER B N 1
ATOM 2097 C CA . SER B 1 135 ? 10.719 -2.568 1.481 1 47.19 135 SER B CA 1
ATOM 2098 C C . SER B 1 135 ? 10.828 -3.941 2.135 1 47.19 135 SER B C 1
ATOM 2100 O O . SER B 1 135 ? 9.875 -4.73 2.09 1 47.19 135 SER B O 1
ATOM 2102 N N . GLU B 1 136 ? 11.953 -4.297 2.723 1 44.88 136 GLU B N 1
ATOM 2103 C CA . GLU B 1 136 ? 12.18 -5.598 3.346 1 44.88 136 GLU B CA 1
ATOM 2104 C C . GLU B 1 136 ? 11.289 -5.785 4.57 1 44.88 136 GLU B C 1
ATOM 2106 O O . GLU B 1 136 ? 10.852 -6.902 4.863 1 44.88 136 GLU B O 1
ATOM 2111 N N . GLN B 1 137 ? 11.234 -4.828 5.398 1 41.03 137 GLN B N 1
ATOM 2112 C CA . GLN B 1 137 ? 10.555 -5.023 6.672 1 41.03 137 GLN B CA 1
ATOM 2113 C C . GLN B 1 137 ? 9.047 -5.109 6.48 1 41.03 137 GLN B C 1
ATOM 2115 O O . GLN B 1 137 ? 8.336 -5.664 7.324 1 41.03 137 GLN B O 1
ATOM 2120 N N . ASN B 1 138 ? 8.516 -4.43 5.652 1 38.72 138 ASN B N 1
ATOM 2121 C CA . ASN B 1 138 ? 7.082 -4.609 5.457 1 38.72 138 ASN B CA 1
ATOM 2122 C C . ASN B 1 138 ? 6.746 -6.043 5.062 1 38.72 138 ASN B C 1
ATOM 2124 O O . ASN B 1 138 ? 5.574 -6.398 4.934 1 38.72 138 ASN B O 1
ATOM 2128 N N . GLN B 1 139 ? 7.602 -6.824 4.527 1 37.06 139 GLN B N 1
ATOM 2129 C CA . GLN B 1 139 ? 7.41 -8.242 4.258 1 37.06 139 GLN B CA 1
ATOM 2130 C C . GLN B 1 139 ? 7.363 -9.047 5.551 1 37.06 139 GLN B C 1
ATOM 2132 O O . GLN B 1 139 ? 6.848 -10.172 5.574 1 37.06 139 GLN B O 1
ATOM 2137 N N . LEU B 1 140 ? 8.141 -8.688 6.691 1 32.69 140 LEU B N 1
ATOM 2138 C CA . LEU B 1 140 ? 8.148 -9.492 7.91 1 32.69 140 LEU B CA 1
ATOM 2139 C C . LEU B 1 140 ? 6.965 -9.148 8.805 1 32.69 140 LEU B C 1
ATOM 2141 O O . LEU B 1 140 ? 6.609 -9.922 9.695 1 32.69 140 LEU B O 1
ATOM 2145 N N . HIS B 1 141 ? 6.48 -7.945 8.914 1 29.94 141 HIS B N 1
ATOM 2146 C CA . HIS B 1 141 ? 5.398 -7.836 9.891 1 29.94 141 HIS B CA 1
ATOM 2147 C C . HIS B 1 141 ? 4.043 -8.078 9.227 1 29.94 141 HIS B C 1
ATOM 2149 O O . HIS B 1 141 ? 3.828 -7.695 8.078 1 29.94 141 HIS B O 1
#

Nearest PDB structures (foldseek):
  2ef7-assembly1_A-2  TM=8.114E-01  e=5.047E-14  Sulfurisphaera tokodaii str. 7
  2rc3-assembly2_B  TM=9.139E-01  e=6.933E-13  Nitrosomonas europaea ATCC 19718
  2yzi-assembly1_A  TM=8.838E-01  e=9.787E-13  Pyrococcus horikoshii
  2o16-assembly1_A  TM=9.161E-01  e=6.127E-11  Vibrio cholerae
  1pbj-assembly1_A  TM=8.296E-01  e=2.033E-11  Methanothermobacter thermautotrophicus str. Delta H

Foldseek 3Di:
DAFLLNQFAQPAAAAEQQAFQLVVVVVCVVVVHFKHFYDDPQATQFMGGVVLCVVQNVVVPHDRRHGVVSRTDRPADAAERGHHLVVVLVSCLVVLHFKHFYDDPRGGRGMDGLVSSCVVPVPDPVSVVSVVRSVVVVVVD/DAFLLNQFAQPAAAAEQQAFQLVVVVVCVVVVHFKHFYDDPQATQFMGGVVLCVVQNVVVPHDRRHGVVSRTDRPADAAERGHHLVVVLVSCLVVLHFKHFYDDPRGGRGMDGLVSSCVVPVPDPVSVVSVVRSVVVVVVD

Sequence (282 aa):
MQTVRDVMATNVECCTPLDNVYEVAVKMRDLNVGAIPIVENGQLIGMITDRDLVVRGIAEKRPGSSQVTEVMSEHLITVSPDTSVEEAAEQMAQHQIRRLPVVENGKLVGIVSLGDLATNRYSDERAGRALSEISEQNQLHMQTVRDVMATNVECCTPLDNVYEVAVKMRDLNVGAIPIVENGQLIGMITDRDLVVRGIAEKRPGSSQVTEVMSEHLITVSPDTSVEEAAEQMAQHQIRRLPVVENGKLVGIVSLGDLATNRYSDERAGRALSEISEQNQLH

Radius of gyration: 18.78 Å; Cα contacts (8 Å, |Δi|>4): 570; chains: 2; bounding box: 46×51×32 Å

InterPro domains:
  IPR000644 CBS domain [PF00571] (4-54)
  IPR000644 CBS domain [PF00571] (68-118)
  IPR000644 CBS domain [PS51371] (8-64)
  IPR000644 CBS domain [PS51371] (72-128)
  IPR000644 CBS domain [SM00116] (11-58)
  IPR000644 CBS domain [SM00116] (75-122)
  IPR046342 CBS domain superfamily [G3DSA:3.10.580.10] (1-122)
  IPR046342 CBS domain superfamily [SSF54631] (2-119)
  IPR051257 Diverse Function CBS-Domain-Containing Protein [PTHR43080] (3-120)